Protein AF-0000000078834726 (afdb_homodimer)

Structure (mmCIF, N/CA/C/O backbone):
data_AF-0000000078834726-model_v1
#
loop_
_entity.id
_entity.type
_entity.pdbx_description
1 polymer Lipoprotein
#
loop_
_atom_site.group_PDB
_atom_site.id
_atom_site.type_symbol
_atom_site.label_atom_id
_atom_site.label_alt_id
_atom_site.label_comp_id
_atom_site.label_asym_id
_atom_site.label_entity_id
_atom_site.label_seq_id
_atom_site.pdbx_PDB_ins_code
_atom_site.Cartn_x
_atom_site.Cartn_y
_atom_site.Cartn_z
_atom_site.occupancy
_atom_site.B_iso_or_equiv
_atom_site.auth_seq_id
_atom_site.auth_comp_id
_atom_site.auth_asym_id
_atom_site.auth_atom_id
_atom_site.pdbx_PDB_model_num
ATOM 1 N N . MET A 1 1 ? -8.227 34.875 -58.438 1 32.47 1 MET A N 1
ATOM 2 C CA . MET A 1 1 ? -8.758 33.75 -57.656 1 32.47 1 MET A CA 1
ATOM 3 C C . MET A 1 1 ? -7.77 33.344 -56.562 1 32.47 1 MET A C 1
ATOM 5 O O . MET A 1 1 ? -6.641 32.938 -56.875 1 32.47 1 MET A O 1
ATOM 9 N N . LYS A 1 2 ? -7.773 34.094 -55.375 1 52.59 2 LYS A N 1
ATOM 10 C CA . LYS A 1 2 ? -7.086 33.812 -54.094 1 52.59 2 LYS A CA 1
ATOM 11 C C . LYS A 1 2 ? -7.363 32.406 -53.625 1 52.59 2 LYS A C 1
ATOM 13 O O . LYS A 1 2 ? -8.523 32.031 -53.406 1 52.59 2 LYS A O 1
ATOM 18 N N . SER A 1 3 ? -6.555 31.312 -53.969 1 47.12 3 SER A N 1
ATOM 19 C CA . SER A 1 3 ? -6.594 29.922 -53.5 1 47.12 3 SER A CA 1
ATOM 20 C C . SER A 1 3 ? -6.473 29.828 -52 1 47.12 3 SER A C 1
ATOM 22 O O . SER A 1 3 ? -5.496 30.312 -51.406 1 47.12 3 SER A O 1
ATOM 24 N N . ALA A 1 4 ? -7.609 29.859 -51.25 1 49.19 4 ALA A N 1
ATOM 25 C CA . ALA A 1 4 ? -7.672 29.547 -49.844 1 49.19 4 ALA A CA 1
ATOM 26 C C . ALA A 1 4 ? -7.07 28.188 -49.562 1 49.19 4 ALA A C 1
ATOM 28 O O . ALA A 1 4 ? -7.539 27.172 -50.062 1 49.19 4 ALA A O 1
ATOM 29 N N . LEU A 1 5 ? -5.754 28.078 -49.219 1 51.59 5 LEU A N 1
ATOM 30 C CA . LEU A 1 5 ? -5.066 26.906 -48.719 1 51.59 5 LEU A CA 1
ATOM 31 C C . LEU A 1 5 ? -5.723 26.406 -47.438 1 51.59 5 LEU A C 1
ATOM 33 O O . LEU A 1 5 ? -5.734 27.125 -46.406 1 51.59 5 LEU A O 1
ATOM 37 N N . PHE A 1 6 ? -6.719 25.5 -47.531 1 48.47 6 PHE A N 1
ATOM 38 C CA . PHE A 1 6 ? -7.27 24.781 -46.375 1 48.47 6 PHE A CA 1
ATOM 39 C C . PHE A 1 6 ? -6.223 23.859 -45.75 1 48.47 6 PHE A C 1
ATOM 41 O O . PHE A 1 6 ? -5.77 22.922 -46.406 1 48.47 6 PHE A O 1
ATOM 48 N N . ILE A 1 7 ? -5.461 24.328 -44.781 1 50.56 7 ILE A N 1
ATOM 49 C CA . ILE A 1 7 ? -4.547 23.516 -43.969 1 50.56 7 ILE A CA 1
ATOM 50 C C . ILE A 1 7 ? -5.344 22.547 -43.125 1 50.56 7 ILE A C 1
ATOM 52 O O . ILE A 1 7 ? -6.117 22.969 -42.25 1 50.56 7 ILE A O 1
ATOM 56 N N . THR A 1 8 ? -5.594 21.297 -43.562 1 48.56 8 THR A N 1
ATOM 57 C CA . THR A 1 8 ? -6.141 20.203 -42.75 1 48.56 8 THR A CA 1
ATOM 58 C C . THR A 1 8 ? -5.176 19.812 -41.656 1 48.56 8 THR A C 1
ATOM 60 O O . THR A 1 8 ? -4.07 19.344 -41.906 1 48.56 8 THR A O 1
ATOM 63 N N . LEU A 1 9 ? -5.383 20.422 -40.438 1 50.78 9 LEU A N 1
ATOM 64 C CA . LEU A 1 9 ? -4.672 20.016 -39.219 1 50.78 9 LEU A CA 1
ATOM 65 C C . LEU A 1 9 ? -5.035 18.594 -38.812 1 50.78 9 LEU A C 1
ATOM 67 O O . LEU A 1 9 ? -6.168 18.328 -38.406 1 50.78 9 LEU A O 1
ATOM 71 N N . LEU A 1 10 ? -4.258 17.516 -39.25 1 48.22 10 LEU A N 1
ATOM 72 C CA . LEU A 1 10 ? -4.336 16.141 -38.781 1 48.22 10 LEU A CA 1
ATOM 73 C C .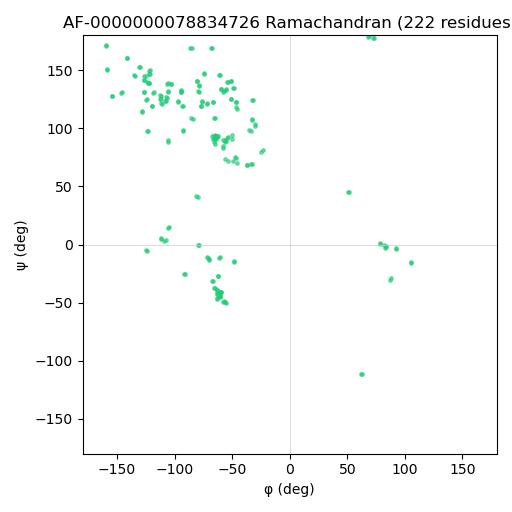 LEU A 1 10 ? -3.924 16.062 -37.312 1 48.22 10 LEU A C 1
ATOM 75 O O . LEU A 1 10 ? -2.746 16.234 -36.969 1 48.22 10 LEU A O 1
ATOM 79 N N . VAL A 1 11 ? -4.844 16.266 -36.312 1 46.91 11 VAL A N 1
ATOM 80 C CA . VAL A 1 11 ? -4.629 16 -34.906 1 46.91 11 VAL A CA 1
ATOM 81 C C . VAL A 1 11 ? -4.359 14.516 -34.688 1 46.91 11 VAL A C 1
ATOM 83 O O . VAL A 1 11 ? -5.242 13.68 -34.906 1 46.91 11 VAL A O 1
ATOM 86 N N . VAL A 1 12 ? -3.07 14.047 -34.656 1 47.94 12 VAL A N 1
ATOM 87 C CA . VAL A 1 12 ? -2.652 12.711 -34.25 1 47.94 12 VAL A CA 1
ATOM 88 C C . VAL A 1 12 ? -2.936 12.523 -32.75 1 47.94 12 VAL A C 1
ATOM 90 O O . VAL A 1 12 ? -2.322 13.18 -31.922 1 47.94 12 VAL A O 1
ATOM 93 N N . SER A 1 13 ? -4.074 12.031 -32.406 1 43.22 13 SER A N 1
ATOM 94 C CA . SER A 1 13 ? -4.352 11.602 -31.031 1 43.22 13 SER A CA 1
ATOM 95 C C . SER A 1 13 ? -3.369 10.531 -30.578 1 43.22 13 SER A C 1
ATOM 97 O O . SER A 1 13 ? -3.426 9.391 -31.047 1 43.22 13 SER A O 1
ATOM 99 N N . LEU A 1 14 ? -2.189 10.852 -30.078 1 41.59 14 LEU A N 1
ATOM 100 C CA . LEU A 1 14 ? -1.388 9.914 -29.312 1 41.59 14 LEU A CA 1
ATOM 101 C C . LEU A 1 14 ? -2.178 9.375 -28.125 1 41.59 14 LEU A C 1
ATOM 103 O O . LEU A 1 14 ? -2.408 10.102 -27.141 1 41.59 14 LEU A O 1
ATOM 107 N N . SER A 1 15 ? -3.051 8.57 -28.328 1 42.19 15 SER A N 1
ATOM 108 C CA . SER A 1 15 ? -3.615 7.812 -27.219 1 42.19 15 SER A CA 1
ATOM 109 C C . SER A 1 15 ? -2.518 7.223 -26.328 1 42.19 15 SER A C 1
ATOM 111 O O . SER A 1 15 ? -1.761 6.355 -26.781 1 42.19 15 SER A O 1
ATOM 113 N N . ALA A 1 16 ? -1.838 7.945 -25.484 1 44.25 16 ALA A N 1
ATOM 114 C CA . ALA A 1 16 ? -1.087 7.316 -24.406 1 44.25 16 ALA A CA 1
ATOM 115 C C . ALA A 1 16 ? -1.834 6.109 -23.844 1 44.25 16 ALA A C 1
ATOM 117 O O . ALA A 1 16 ? -2.844 6.262 -23.156 1 44.25 16 ALA A O 1
ATOM 118 N N . SER A 1 17 ? -2 5.07 -24.5 1 43.06 17 SER A N 1
ATOM 119 C CA . SER A 1 17 ? -2.615 3.846 -24 1 43.06 17 SER A CA 1
ATOM 120 C C . SER A 1 17 ? -2.012 3.428 -22.672 1 43.06 17 SER A C 1
ATOM 122 O O . SER A 1 17 ? -0.829 3.088 -22.594 1 43.06 17 SER A O 1
ATOM 124 N N . ALA A 1 18 ? -2.273 4.113 -21.578 1 47.66 18 ALA A N 1
ATOM 125 C CA . ALA A 1 18 ? -1.948 3.428 -20.328 1 47.66 18 ALA A CA 1
ATOM 126 C C . ALA A 1 18 ? -1.973 1.912 -20.516 1 47.66 18 ALA A C 1
ATOM 128 O O . ALA A 1 18 ? -2.969 1.354 -20.969 1 47.66 18 ALA A O 1
ATOM 129 N N . LYS A 1 19 ? -0.913 1.417 -21.062 1 53.72 19 LYS A N 1
ATOM 130 C CA . LYS A 1 19 ? -0.792 0.001 -21.391 1 53.72 19 LYS A CA 1
ATOM 131 C C . LYS A 1 19 ? -1.526 -0.87 -20.375 1 53.72 19 LYS A C 1
ATOM 133 O O . LYS A 1 19 ? -1.105 -0.978 -19.219 1 53.72 19 LYS A O 1
ATOM 138 N N . SER A 1 20 ? -2.947 -0.822 -20.359 1 64.5 20 SER A N 1
ATOM 139 C CA . SER A 1 20 ? -3.799 -1.793 -19.672 1 64.5 20 SER A CA 1
ATOM 140 C C . SER A 1 20 ? -3.195 -3.191 -19.734 1 64.5 20 SER A C 1
ATOM 142 O O . SER A 1 20 ? -2.742 -3.637 -20.781 1 64.5 20 SER A O 1
ATOM 144 N N . VAL A 1 21 ? -2.57 -3.531 -18.688 1 75.56 21 VAL A N 1
ATOM 145 C CA . VAL A 1 21 ? -2.031 -4.883 -18.562 1 75.56 21 VAL A CA 1
ATOM 146 C C . VAL A 1 21 ? -3.092 -5.898 -18.969 1 75.56 21 VAL A C 1
ATOM 148 O O . VAL A 1 21 ? -4.254 -5.789 -18.562 1 75.56 21 VAL A O 1
ATOM 151 N N . ASP A 1 22 ? -2.734 -6.75 -20 1 87.88 22 ASP A N 1
ATOM 152 C CA . ASP A 1 22 ? -3.68 -7.754 -20.484 1 87.88 22 ASP A CA 1
ATOM 153 C C . ASP A 1 22 ? -4.121 -8.68 -19.344 1 87.88 22 ASP A C 1
ATOM 155 O O . ASP A 1 22 ? -3.291 -9.141 -18.562 1 87.88 22 ASP A O 1
ATOM 159 N N . SER A 1 23 ? -5.402 -8.844 -19.281 1 91.12 23 SER A N 1
ATOM 160 C CA . SER A 1 23 ? -6.008 -9.703 -18.281 1 91.12 23 SER A CA 1
ATOM 161 C C . SER A 1 23 ? -5.41 -11.109 -18.312 1 91.12 23 SER A C 1
ATOM 163 O O . SER A 1 23 ? -5.141 -11.648 -19.375 1 91.12 23 SER A O 1
ATOM 165 N N . GLY A 1 24 ? -5.191 -11.695 -17.125 1 92.81 24 GLY A N 1
ATOM 166 C CA . GLY A 1 24 ? -4.762 -13.078 -16.984 1 92.81 24 GLY A CA 1
ATOM 167 C C . GLY A 1 24 ? -3.264 -13.258 -17.172 1 92.81 24 GLY A C 1
ATOM 168 O O . GLY A 1 24 ? -2.754 -14.375 -17.094 1 92.81 24 GLY A O 1
ATOM 169 N N . THR A 1 25 ? -2.531 -12.211 -17.438 1 94.81 25 THR A N 1
ATOM 170 C CA . THR A 1 25 ? -1.086 -12.289 -17.609 1 94.81 25 THR A CA 1
ATOM 171 C C . THR A 1 25 ? -0.372 -12.18 -16.266 1 94.81 25 THR A C 1
ATOM 173 O O . THR A 1 25 ? -0.995 -11.867 -15.258 1 94.81 25 THR A O 1
ATOM 176 N N . ALA A 1 26 ? 0.923 -12.469 -16.312 1 96.5 26 ALA A N 1
ATOM 177 C CA . ALA A 1 26 ? 1.762 -12.297 -15.125 1 96.5 26 ALA A CA 1
ATOM 178 C C . ALA A 1 26 ? 1.755 -10.852 -14.656 1 96.5 26 ALA A C 1
ATOM 180 O O . ALA A 1 26 ? 1.642 -10.578 -13.453 1 96.5 26 ALA A O 1
ATOM 181 N N . ASP A 1 27 ? 1.819 -9.93 -15.594 1 96.44 27 ASP A N 1
ATOM 182 C CA . ASP A 1 27 ? 1.796 -8.516 -15.266 1 96.44 27 ASP A CA 1
ATOM 183 C C . ASP A 1 27 ? 0.476 -8.125 -14.602 1 96.44 27 ASP A C 1
ATOM 185 O O . ASP A 1 27 ? 0.458 -7.324 -13.664 1 96.44 27 ASP A O 1
ATOM 189 N N . ALA A 1 28 ? -0.604 -8.695 -15.078 1 96 28 ALA A N 1
ATOM 190 C CA . ALA A 1 28 ? -1.909 -8.414 -14.484 1 96 28 ALA A CA 1
ATOM 191 C C . ALA A 1 28 ? -1.987 -8.938 -13.055 1 96 28 ALA A C 1
ATOM 193 O O . ALA A 1 28 ? -2.625 -8.32 -12.195 1 96 28 ALA A O 1
ATOM 194 N N . ALA A 1 29 ? -1.393 -10.078 -12.805 1 96.94 29 ALA A N 1
ATOM 195 C CA . ALA A 1 29 ? -1.331 -10.617 -11.445 1 96.94 29 ALA A CA 1
ATOM 196 C C . ALA A 1 29 ? -0.586 -9.672 -10.508 1 96.94 29 ALA A C 1
ATOM 198 O O . ALA A 1 29 ? -1.015 -9.438 -9.375 1 96.94 29 ALA A O 1
ATOM 199 N N . GLY A 1 30 ? 0.523 -9.188 -11.039 1 97.56 30 GLY A N 1
ATOM 200 C CA . GLY A 1 30 ? 1.262 -8.195 -10.266 1 97.56 30 GLY A CA 1
ATOM 201 C C . GLY A 1 30 ? 0.457 -6.941 -9.984 1 97.56 30 GLY A C 1
ATOM 202 O O . GLY A 1 30 ? 0.491 -6.418 -8.867 1 97.56 30 GLY A O 1
ATOM 203 N N . ALA A 1 31 ? -0.282 -6.496 -10.992 1 96.31 31 ALA A N 1
ATOM 204 C CA . ALA A 1 31 ? -1.127 -5.316 -10.828 1 96.31 31 ALA A CA 1
ATOM 205 C C . ALA A 1 31 ? -2.215 -5.562 -9.781 1 96.31 31 ALA A C 1
ATOM 207 O O . ALA A 1 31 ? -2.498 -4.691 -8.953 1 96.31 31 ALA A O 1
ATOM 208 N N . LEU A 1 32 ? -2.811 -6.734 -9.844 1 95.69 32 LEU A N 1
ATOM 209 C CA . LEU A 1 32 ? -3.814 -7.082 -8.844 1 95.69 32 LEU A CA 1
ATOM 210 C C . LEU A 1 32 ? -3.209 -7.09 -7.441 1 95.69 32 LEU A C 1
ATOM 212 O O . LEU A 1 32 ? -3.83 -6.617 -6.488 1 95.69 32 LEU A O 1
ATOM 216 N N . ALA A 1 33 ? -2.004 -7.641 -7.32 1 97.44 33 ALA A N 1
ATOM 217 C CA . ALA A 1 33 ? -1.322 -7.672 -6.031 1 97.44 33 ALA A CA 1
ATOM 218 C C . ALA A 1 33 ? -1.142 -6.262 -5.477 1 97.44 33 ALA A C 1
ATOM 220 O O . ALA A 1 33 ? -1.428 -6.008 -4.301 1 97.44 33 ALA A O 1
ATOM 221 N N . LYS A 1 34 ? -0.651 -5.418 -6.297 1 96.88 34 LYS A N 1
ATOM 222 C CA . LYS A 1 34 ? -0.465 -4.027 -5.891 1 96.88 34 LYS A CA 1
ATOM 223 C C . LYS A 1 34 ? -1.774 -3.42 -5.398 1 96.88 34 LYS A C 1
ATOM 225 O O . LYS A 1 34 ? -1.821 -2.824 -4.32 1 96.88 34 LYS A O 1
ATOM 230 N N . ASP A 1 35 ? -2.836 -3.57 -6.184 1 94.94 35 ASP A N 1
ATOM 231 C CA . ASP A 1 35 ? -4.137 -3.012 -5.832 1 94.94 35 ASP A CA 1
ATOM 232 C C . ASP A 1 35 ? -4.648 -3.598 -4.52 1 94.94 35 ASP A C 1
ATOM 234 O O . ASP A 1 35 ? -5.145 -2.867 -3.66 1 94.94 35 ASP A O 1
ATOM 238 N N . TYR A 1 36 ? -4.531 -4.863 -4.395 1 95.81 36 TYR A N 1
ATOM 239 C CA . TYR A 1 36 ? -5.012 -5.57 -3.213 1 95.81 36 TYR A CA 1
ATOM 240 C C . TYR A 1 36 ? -4.254 -5.121 -1.967 1 95.81 36 TYR A C 1
ATOM 242 O O . TYR A 1 36 ? -4.867 -4.809 -0.942 1 95.81 36 TYR A O 1
ATOM 250 N N . MET A 1 37 ? -2.906 -5.043 -2.07 1 96.31 37 MET A N 1
ATOM 251 C CA . MET A 1 37 ? -2.109 -4.684 -0.9 1 96.31 37 MET A CA 1
ATOM 252 C C . MET A 1 37 ? -2.363 -3.238 -0.49 1 96.31 37 MET A C 1
ATOM 254 O O . MET A 1 37 ? -2.309 -2.906 0.695 1 96.31 37 MET A O 1
ATOM 258 N N . ALA A 1 38 ? -2.668 -2.371 -1.491 1 95.44 38 ALA A N 1
ATOM 259 C CA . ALA A 1 38 ? -3.008 -0.983 -1.19 1 95.44 38 ALA A CA 1
ATOM 260 C C . ALA A 1 38 ? -4.27 -0.9 -0.335 1 95.44 38 ALA A C 1
ATOM 262 O O . ALA A 1 38 ? -4.469 0.073 0.396 1 95.44 38 ALA A O 1
ATOM 263 N N . THR A 1 39 ? -5.188 -1.895 -0.411 1 94.94 39 THR A N 1
ATOM 264 C CA . THR A 1 39 ? -6.438 -1.867 0.339 1 94.94 39 THR A CA 1
ATOM 265 C C . THR A 1 39 ? -6.184 -2.104 1.824 1 94.94 39 THR A C 1
ATOM 267 O O . THR A 1 39 ? -7.074 -1.903 2.652 1 94.94 39 THR A O 1
ATOM 270 N N . GLN A 1 40 ? -4.945 -2.52 2.217 1 93.94 40 GLN A N 1
ATOM 271 C CA . GLN A 1 40 ? -4.629 -2.795 3.615 1 93.94 40 GLN A CA 1
ATOM 272 C C . GLN A 1 40 ? -4.355 -1.505 4.383 1 93.94 40 GLN A C 1
ATOM 274 O O . GLN A 1 40 ? -4.094 -1.535 5.586 1 93.94 40 GLN A O 1
ATOM 279 N N . PHE A 1 41 ? -4.438 -0.374 3.709 1 96.5 41 PHE A N 1
ATOM 280 C CA . PHE A 1 41 ? -4.301 0.956 4.289 1 96.5 41 PHE A CA 1
ATOM 281 C C . PHE A 1 41 ? -5.363 1.193 5.355 1 96.5 41 PHE A C 1
ATOM 283 O O . PHE A 1 41 ? -6.547 0.931 5.133 1 96.5 41 PHE A O 1
ATOM 290 N N . ILE A 1 42 ? -4.961 1.722 6.52 1 95.44 42 ILE A N 1
ATOM 291 C CA . ILE A 1 42 ? -5.867 2.115 7.59 1 95.44 42 ILE A CA 1
ATOM 292 C C . ILE A 1 42 ? -5.574 3.553 8.016 1 95.44 42 ILE A C 1
ATOM 294 O O . ILE A 1 42 ? -4.48 3.854 8.5 1 95.44 42 ILE A O 1
ATOM 298 N N . LEU A 1 43 ? -6.508 4.418 7.785 1 97.5 43 LEU A N 1
ATOM 299 C CA . LEU A 1 43 ? -6.418 5.773 8.32 1 97.5 43 LEU A CA 1
ATOM 300 C C . LEU A 1 43 ? -6.645 5.773 9.836 1 97.5 43 LEU A C 1
ATOM 302 O O . LEU A 1 43 ? -7.641 5.23 10.312 1 97.5 43 LEU A O 1
ATOM 306 N N . VAL A 1 44 ? -5.676 6.262 10.555 1 94.62 44 VAL A N 1
ATOM 307 C CA . VAL A 1 44 ? -5.789 6.32 12.008 1 94.62 44 VAL A CA 1
ATOM 308 C C . VAL A 1 44 ? -6.344 7.68 12.43 1 94.62 44 VAL A C 1
ATOM 310 O O . VAL A 1 44 ? -5.605 8.664 12.484 1 94.62 44 VAL A O 1
ATOM 313 N N . GLY A 1 45 ? -7.652 7.734 12.672 1 94.56 45 GLY A N 1
ATOM 314 C CA . GLY A 1 45 ? -8.297 8.992 13 1 94.56 45 GLY A CA 1
ATOM 315 C C . GLY A 1 45 ? -8.438 9.922 11.812 1 94.56 45 GLY A C 1
ATOM 316 O O . GLY A 1 45 ? -8.016 9.586 10.703 1 94.56 45 GLY A O 1
ATOM 317 N N . SER A 1 46 ? -9.07 11.086 12.023 1 96.38 46 SER A N 1
ATOM 318 C CA . SER A 1 46 ? -9.211 12.094 10.977 1 96.38 46 SER A CA 1
ATOM 319 C C . SER A 1 46 ? -7.918 12.883 10.805 1 96.38 46 SER A C 1
ATOM 321 O O . SER A 1 46 ? -7.254 13.227 11.789 1 96.38 46 SER A O 1
ATOM 323 N N . PRO A 1 47 ? -7.594 13.078 9.586 1 97.56 47 PRO A N 1
ATOM 324 C CA . PRO A 1 47 ? -6.449 13.977 9.383 1 97.56 47 PRO A CA 1
ATOM 325 C C . PRO A 1 47 ? -6.598 15.297 10.125 1 97.56 47 PRO A C 1
ATOM 327 O O . PRO A 1 47 ? -7.699 15.859 10.188 1 97.56 47 PRO A O 1
ATOM 330 N N . LYS A 1 48 ? -5.496 15.805 10.695 1 97.69 48 LYS A N 1
ATOM 331 C CA . LYS A 1 48 ? -5.484 17.109 11.367 1 97.69 48 LYS A CA 1
ATOM 332 C C . LYS A 1 48 ? -5.051 18.219 10.414 1 97.69 48 LYS A C 1
ATOM 334 O O . LYS A 1 48 ? -3.969 18.141 9.828 1 97.69 48 LYS A O 1
ATOM 339 N N . VAL A 1 49 ? -5.922 19.156 10.203 1 97.25 49 VAL A N 1
ATOM 340 C CA . VAL A 1 49 ? -5.598 20.281 9.336 1 97.25 49 VAL A CA 1
ATOM 341 C C . VAL A 1 49 ? -5.473 21.547 10.172 1 97.25 49 VAL A C 1
ATOM 343 O O . VAL A 1 49 ? -6.371 21.891 10.945 1 97.25 49 VAL A O 1
ATOM 346 N N . ASP A 1 50 ? -4.402 22.172 10.164 1 96.12 50 ASP A N 1
ATOM 347 C CA . ASP A 1 50 ? -4.141 23.469 10.789 1 96.12 50 ASP A CA 1
ATOM 348 C C . ASP A 1 50 ? -3.643 24.484 9.766 1 96.12 50 ASP A C 1
ATOM 350 O O . ASP A 1 50 ? -2.463 24.484 9.406 1 96.12 50 ASP A O 1
ATOM 354 N N . GLY A 1 51 ? -4.586 25.344 9.25 1 94.38 51 GLY A N 1
ATOM 355 C CA . GLY A 1 51 ? -4.246 26.25 8.172 1 94.38 51 GLY A CA 1
ATOM 356 C C . GLY A 1 51 ? -3.826 25.547 6.898 1 94.38 51 GLY A C 1
ATOM 357 O O . GLY A 1 51 ? -4.594 24.766 6.34 1 94.38 51 GLY A O 1
ATOM 358 N N . ASP A 1 52 ? -2.541 25.672 6.566 1 95.25 52 ASP A N 1
ATOM 359 C CA . ASP A 1 52 ? -2.035 25.125 5.312 1 95.25 52 ASP A CA 1
ATOM 360 C C . ASP A 1 52 ? -1.227 23.859 5.547 1 95.25 52 ASP A C 1
ATOM 362 O O . ASP A 1 52 ? -0.504 23.391 4.66 1 95.25 52 ASP A O 1
ATOM 366 N N . GLN A 1 53 ? -1.383 23.328 6.727 1 96.62 53 GLN A N 1
ATOM 367 C CA . GLN A 1 53 ? -0.677 22.094 7.031 1 96.62 53 GLN A CA 1
ATOM 368 C C . GLN A 1 53 ? -1.651 20.984 7.441 1 96.62 53 GLN A C 1
ATOM 370 O O . GLN A 1 53 ? -2.703 21.266 8.023 1 96.62 53 GLN A O 1
ATOM 375 N N . ALA A 1 54 ? -1.303 19.812 7.09 1 97.81 54 ALA A N 1
ATOM 376 C CA . ALA A 1 54 ? -2.08 18.656 7.52 1 97.81 54 ALA A CA 1
ATOM 377 C C . ALA A 1 54 ? -1.167 17.531 8.023 1 97.81 54 ALA A C 1
ATOM 379 O O . ALA A 1 54 ? -0.044 17.391 7.535 1 97.81 54 ALA A O 1
ATOM 380 N N . LEU A 1 55 ? -1.609 16.828 9 1 97.56 55 LEU A N 1
ATOM 381 C CA . LEU A 1 55 ? -0.973 15.625 9.531 1 97.56 55 LEU A CA 1
ATOM 382 C C . LEU A 1 55 ? -1.895 14.414 9.406 1 97.56 55 LEU A C 1
ATOM 384 O O . LEU A 1 55 ? -3.037 14.445 9.867 1 97.56 55 LEU A O 1
ATOM 388 N N . VAL A 1 56 ? -1.441 13.453 8.68 1 98.25 56 VAL A N 1
ATOM 389 C CA . VAL A 1 56 ? -2.197 12.211 8.508 1 98.25 56 VAL A CA 1
ATOM 390 C C . VAL A 1 56 ? -1.47 11.062 9.195 1 98.25 56 VAL A C 1
ATOM 392 O O . VAL A 1 56 ? -0.262 10.883 9.016 1 98.25 56 VAL A O 1
ATOM 395 N N . THR A 1 57 ? -2.139 10.328 10.031 1 95.75 57 THR A N 1
ATOM 396 C CA . THR A 1 57 ? -1.629 9.094 10.617 1 95.75 57 THR A CA 1
ATOM 397 C C . THR A 1 57 ? -2.309 7.879 9.992 1 95.75 57 THR A C 1
ATOM 399 O O . THR A 1 57 ? -3.535 7.848 9.867 1 95.75 57 THR A O 1
ATOM 402 N N . ALA A 1 58 ? -1.546 7.004 9.523 1 96.94 58 ALA A N 1
ATOM 403 C CA . ALA A 1 58 ? -2.08 5.812 8.875 1 96.94 58 ALA A CA 1
ATOM 404 C C . ALA A 1 58 ? -1.259 4.574 9.227 1 96.94 58 ALA A C 1
ATOM 406 O O . ALA A 1 58 ? -0.128 4.691 9.703 1 96.94 58 ALA A O 1
ATOM 407 N N . ARG A 1 59 ? -1.858 3.439 9.031 1 94.38 59 ARG A N 1
ATOM 408 C CA . ARG A 1 59 ? -1.193 2.166 9.297 1 94.38 59 ARG A CA 1
ATOM 409 C C . ARG A 1 59 ? -1.25 1.258 8.07 1 94.38 59 ARG A C 1
ATOM 411 O O . ARG A 1 59 ? -2.254 1.236 7.352 1 94.38 59 ARG A O 1
ATOM 418 N N . MET A 1 60 ? -0.153 0.609 7.926 1 91.88 60 MET A N 1
ATOM 419 C CA . MET A 1 60 ? -0.086 -0.413 6.883 1 91.88 60 MET A CA 1
ATOM 420 C C . MET A 1 60 ? 0.954 -1.474 7.23 1 91.88 60 MET A C 1
ATOM 422 O O . MET A 1 60 ? 2.086 -1.145 7.59 1 91.88 60 MET A O 1
ATOM 426 N N . PHE A 1 61 ? 0.515 -2.744 7.18 1 88.75 61 PHE A N 1
ATOM 427 C CA . PHE A 1 61 ? 1.394 -3.891 7.383 1 88.75 61 PHE A CA 1
ATOM 428 C C . PHE A 1 61 ? 2.205 -3.73 8.664 1 88.75 61 PHE A C 1
ATOM 430 O O . PHE A 1 61 ? 3.422 -3.924 8.664 1 88.75 61 PHE A O 1
ATOM 437 N N . GLY A 1 62 ? 1.575 -3.336 9.734 1 83.06 62 GLY A N 1
ATOM 438 C CA . GLY A 1 62 ? 2.15 -3.293 11.07 1 83.06 62 GLY A CA 1
ATOM 439 C C . GLY A 1 62 ? 2.955 -2.035 11.336 1 83.06 62 GLY A C 1
ATOM 440 O O . GLY A 1 62 ? 3.465 -1.839 12.438 1 83.06 62 GLY A O 1
ATOM 441 N N . GLN A 1 63 ? 3.035 -1.19 10.312 1 87.44 63 GLN A N 1
ATOM 442 C CA . GLN A 1 63 ? 3.73 0.082 10.461 1 87.44 63 GLN A CA 1
ATOM 443 C C . GLN A 1 63 ? 2.744 1.237 10.602 1 87.44 63 GLN A C 1
ATOM 445 O O . GLN A 1 63 ? 1.705 1.258 9.938 1 87.44 63 GLN A O 1
ATOM 450 N N . GLN A 1 64 ? 3.023 2.105 11.469 1 90.5 64 GLN A N 1
ATOM 451 C CA . GLN A 1 64 ? 2.277 3.357 11.57 1 90.5 64 GLN A CA 1
ATOM 452 C C . GLN A 1 64 ? 3.09 4.527 11.023 1 90.5 64 GLN A C 1
ATOM 454 O O . GLN A 1 64 ? 4.262 4.691 11.367 1 90.5 64 GLN A O 1
ATOM 459 N N . CYS A 1 65 ? 2.463 5.301 10.203 1 92.88 65 CYS A N 1
ATOM 460 C CA . CYS A 1 65 ? 3.15 6.406 9.547 1 92.88 65 CYS A CA 1
ATOM 461 C C . CYS A 1 65 ? 2.439 7.727 9.82 1 92.88 65 CYS A C 1
ATOM 463 O O . CYS A 1 65 ? 1.21 7.777 9.867 1 92.88 65 CYS A O 1
ATOM 465 N N . GLN A 1 66 ? 3.232 8.703 10.039 1 94.94 66 GLN A N 1
ATOM 466 C CA . GLN A 1 66 ? 2.775 10.086 10.047 1 94.94 66 GLN A CA 1
ATOM 467 C C . GLN A 1 66 ? 3.275 10.844 8.82 1 94.94 66 GLN A C 1
ATOM 469 O O . GLN A 1 66 ? 4.477 10.852 8.539 1 94.94 66 GLN A O 1
ATOM 474 N N . LEU A 1 67 ? 2.326 11.383 8.094 1 96.5 67 LEU A N 1
ATOM 475 C CA . LEU A 1 67 ? 2.641 12.141 6.895 1 96.5 67 LEU A CA 1
ATOM 476 C C . LEU A 1 67 ? 2.32 13.617 7.086 1 96.5 67 LEU A C 1
ATOM 478 O O . LEU A 1 67 ? 1.2 13.969 7.461 1 96.5 67 LEU A O 1
ATOM 482 N N . ASN A 1 68 ? 3.326 14.453 6.848 1 97.12 68 ASN A N 1
ATOM 483 C CA . ASN A 1 68 ? 3.145 15.898 6.871 1 97.12 68 ASN A CA 1
ATOM 484 C C . ASN A 1 68 ? 2.867 16.453 5.477 1 97.12 68 ASN A C 1
ATOM 486 O O . ASN A 1 68 ? 3.568 16.125 4.52 1 97.12 68 ASN A O 1
ATOM 490 N N . MET A 1 69 ? 1.842 17.297 5.402 1 95.94 69 MET A N 1
ATOM 491 C CA . MET A 1 69 ? 1.438 17.812 4.102 1 95.94 69 MET A CA 1
ATOM 492 C C . MET A 1 69 ? 1.303 19.344 4.145 1 95.94 69 MET A C 1
ATOM 494 O O . MET A 1 69 ? 1.078 19.922 5.211 1 95.94 69 MET A O 1
ATOM 498 N N . VAL A 1 70 ? 1.496 19.953 3.018 1 95.81 70 VAL A N 1
ATOM 499 C CA . VAL A 1 70 ? 1.266 21.391 2.842 1 95.81 70 VAL A CA 1
ATOM 500 C C . VAL A 1 70 ? 0.244 21.609 1.729 1 95.81 70 VAL A C 1
ATOM 502 O O . VAL A 1 70 ? 0.227 20.891 0.736 1 95.81 70 VAL A O 1
ATOM 505 N N . ARG A 1 71 ? -0.593 22.516 1.994 1 94.31 71 ARG A N 1
ATOM 506 C CA . ARG A 1 71 ? -1.611 22.859 1.006 1 94.31 71 ARG A CA 1
ATOM 507 C C . ARG A 1 71 ? -0.984 23.5 -0.229 1 94.31 71 ARG A C 1
ATOM 509 O O . ARG A 1 71 ? -0.141 24.391 -0.113 1 94.31 71 ARG A O 1
ATOM 516 N N . THR A 1 72 ? -1.126 23.047 -1.392 1 90.12 72 THR A N 1
ATOM 517 C CA . THR A 1 72 ? -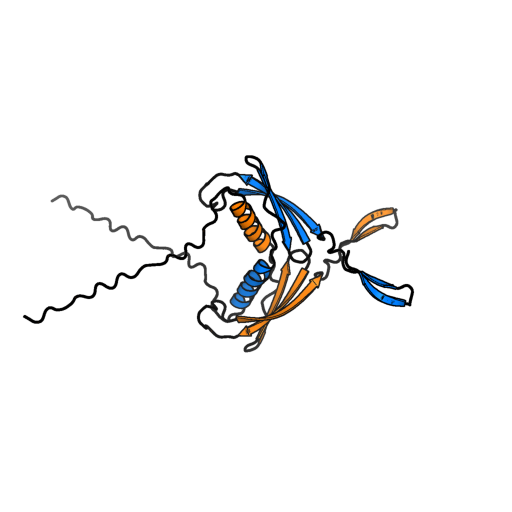0.552 23.594 -2.613 1 90.12 72 THR A CA 1
ATOM 518 C C . THR A 1 72 ? -1.644 24.172 -3.51 1 90.12 72 THR A C 1
ATOM 520 O O . THR A 1 72 ? -1.349 24.812 -4.52 1 90.12 72 THR A O 1
ATOM 523 N N . GLY A 1 73 ? -2.799 24.188 -3.031 1 75.25 73 GLY A N 1
ATOM 524 C CA . GLY A 1 73 ? -3.896 24.656 -3.867 1 75.25 73 GLY A CA 1
ATOM 525 C C . GLY A 1 73 ? -4.191 23.719 -5.027 1 75.25 73 GLY A C 1
ATOM 526 O O . GLY A 1 73 ? -3.68 22.609 -5.078 1 75.25 73 GLY A O 1
ATOM 527 N N . ASN A 1 74 ? -5.113 24.016 -5.781 1 66 74 ASN A N 1
ATOM 528 C CA . ASN A 1 74 ? -5.605 23.203 -6.883 1 66 74 ASN A CA 1
ATOM 529 C C . ASN A 1 74 ? -4.711 23.328 -8.109 1 66 74 ASN A C 1
ATOM 531 O O . ASN A 1 74 ? -5.027 24.062 -9.047 1 66 74 ASN A O 1
ATOM 535 N N . GLU A 1 75 ? -3.393 23.328 -7.727 1 60.81 75 GLU A N 1
ATOM 536 C CA . GLU A 1 75 ? -2.582 23.375 -8.938 1 60.81 75 GLU A CA 1
ATOM 537 C C . GLU A 1 75 ? -2.832 22.156 -9.82 1 60.81 75 GLU A C 1
ATOM 539 O O . GLU A 1 75 ? -3.246 21.094 -9.328 1 60.81 75 GLU A O 1
ATOM 544 N N . SER A 1 76 ? -2.775 22.359 -11.047 1 64.12 76 SER A N 1
ATOM 545 C CA . SER A 1 76 ? -2.998 21.344 -12.078 1 64.12 76 SER A CA 1
ATOM 546 C C . SER A 1 76 ? -2.25 20.047 -11.758 1 64.12 76 SER A C 1
ATOM 548 O O . SER A 1 76 ? -1.052 20.078 -11.469 1 64.12 76 SER A O 1
ATOM 550 N N . GLY A 1 77 ? -3.039 19.062 -11.578 1 71.31 77 GLY A N 1
ATOM 551 C CA . GLY A 1 77 ? -2.461 17.734 -11.445 1 71.31 77 GLY A CA 1
ATOM 552 C C . GLY A 1 77 ? -2.479 17.219 -10.023 1 71.31 77 GLY A C 1
ATOM 553 O O . GLY A 1 77 ? -2.23 16.031 -9.789 1 71.31 77 GLY A O 1
ATOM 554 N N . ASN A 1 78 ? -2.73 18.266 -9.141 1 81.75 78 ASN A N 1
ATOM 555 C CA . ASN A 1 78 ? -2.846 17.781 -7.766 1 81.75 78 ASN A CA 1
ATOM 556 C C . ASN A 1 78 ? -4.297 17.781 -7.293 1 81.75 78 ASN A C 1
ATOM 558 O O . ASN A 1 78 ? -4.762 18.75 -6.691 1 81.75 78 ASN A O 1
ATOM 562 N N . GLU A 1 79 ? -4.918 16.719 -7.516 1 87.5 79 GLU A N 1
ATOM 563 C CA . GLU A 1 79 ? -6.348 16.609 -7.234 1 87.5 79 GLU A CA 1
ATOM 564 C C . GLU A 1 79 ? -6.613 16.609 -5.73 1 87.5 79 GLU A C 1
ATOM 566 O O . GLU A 1 79 ? -7.715 16.938 -5.289 1 87.5 79 GLU A O 1
ATOM 571 N N . HIS A 1 80 ? -5.637 16.438 -4.996 1 93 80 HIS A N 1
ATOM 572 C CA . HIS A 1 80 ? -5.848 16.344 -3.557 1 93 80 HIS A CA 1
ATOM 573 C C . HIS A 1 80 ? -5.742 17.703 -2.881 1 93 80 HIS A C 1
ATOM 575 O O . HIS A 1 80 ? -6.32 17.922 -1.812 1 93 80 HIS A O 1
ATOM 581 N N . GLY A 1 81 ? -4.965 18.672 -3.545 1 94.88 81 GLY A N 1
ATOM 582 C CA . GLY A 1 81 ? -4.758 19.969 -2.918 1 94.88 81 GLY A CA 1
ATOM 583 C C . GLY A 1 81 ? -3.705 19.938 -1.825 1 94.88 81 GLY A C 1
ATOM 584 O O . GLY A 1 81 ? -3.562 20.906 -1.066 1 94.88 81 GLY A O 1
ATOM 585 N N . TRP A 1 82 ? -3.131 18.844 -1.612 1 95.62 82 TRP A N 1
ATOM 586 C CA . TRP A 1 82 ? -2.092 18.625 -0.61 1 95.62 82 TRP A CA 1
ATOM 587 C C . TRP A 1 82 ? -0.814 18.094 -1.253 1 95.62 82 TRP A C 1
ATOM 589 O O . TRP A 1 82 ? -0.859 17.484 -2.318 1 95.62 82 TRP A O 1
ATOM 599 N N . GLN A 1 83 ? 0.3 18.422 -0.676 1 94.94 83 GLN A N 1
ATOM 600 C CA . GLN A 1 83 ? 1.597 17.844 -1.015 1 94.94 83 GLN A CA 1
ATOM 601 C C . GLN A 1 83 ? 2.295 17.297 0.227 1 94.94 83 GLN A C 1
ATOM 603 O O . GLN A 1 83 ? 2.357 17.953 1.259 1 94.94 83 GLN A O 1
ATOM 608 N N . ILE A 1 84 ? 2.75 16.094 0.072 1 95.62 84 ILE A N 1
ATOM 609 C CA . ILE A 1 84 ? 3.473 15.484 1.184 1 95.62 84 ILE A CA 1
ATOM 610 C C . ILE A 1 84 ? 4.902 16.016 1.225 1 95.62 84 ILE A C 1
ATOM 612 O O . ILE A 1 84 ? 5.594 16.031 0.204 1 95.62 84 ILE A O 1
ATOM 616 N N . PHE A 1 85 ? 5.355 16.453 2.402 1 94.56 85 PHE A N 1
ATOM 617 C CA . PHE A 1 85 ? 6.723 16.969 2.479 1 94.56 85 PHE A CA 1
ATOM 618 C C . PHE A 1 85 ? 7.516 16.219 3.543 1 94.56 85 PHE A C 1
ATOM 620 O O . PHE A 1 85 ? 8.719 16.438 3.695 1 94.56 85 PHE A O 1
ATOM 627 N N . GLY A 1 86 ? 6.902 15.312 4.32 1 92.88 86 GLY A N 1
ATOM 628 C CA . GLY A 1 86 ? 7.582 14.5 5.32 1 92.88 86 GLY A CA 1
ATOM 629 C C . GLY A 1 86 ? 6.82 13.242 5.691 1 92.88 86 GLY A C 1
ATOM 630 O O . GLY A 1 86 ? 5.59 13.219 5.625 1 92.88 86 GLY A O 1
ATOM 631 N N . GLN A 1 87 ? 7.59 12.281 6.062 1 92.25 87 GLN A N 1
ATOM 632 C CA . GLN A 1 87 ? 7.02 11.016 6.504 1 92.25 87 GLN A CA 1
ATOM 633 C C . GLN A 1 87 ? 7.871 10.383 7.602 1 92.25 87 GLN A C 1
ATOM 635 O O . GLN A 1 87 ? 9.102 10.383 7.516 1 92.25 87 GLN A O 1
ATOM 640 N N . VAL A 1 88 ? 7.273 9.977 8.68 1 90.06 88 VAL A N 1
ATOM 641 C CA . VAL A 1 88 ? 7.914 9.148 9.695 1 90.06 88 VAL A CA 1
ATOM 642 C C . VAL A 1 88 ? 7.098 7.879 9.914 1 90.06 88 VAL A C 1
ATOM 644 O O . VAL A 1 88 ? 5.887 7.941 10.133 1 90.06 88 VAL A O 1
ATOM 647 N N . CYS A 1 89 ? 7.781 6.777 9.766 1 86.31 89 CYS A N 1
ATOM 648 C CA . CYS A 1 89 ? 7.102 5.504 9.977 1 86.31 89 CYS A CA 1
ATOM 649 C C . CYS A 1 89 ? 7.848 4.648 10.992 1 86.31 89 CYS A C 1
ATOM 651 O O . CYS A 1 89 ? 9.078 4.715 11.086 1 86.31 89 CYS A O 1
ATOM 653 N N . GLY A 1 90 ? 7.117 3.891 11.805 1 84.38 90 GLY A N 1
ATOM 654 C CA . GLY A 1 90 ? 7.629 2.904 12.742 1 84.38 90 GLY A CA 1
ATOM 655 C C . GLY A 1 90 ? 6.594 1.872 13.156 1 84.38 90 GLY A C 1
ATOM 656 O O . GLY A 1 90 ? 5.461 1.9 12.672 1 84.38 90 GLY A O 1
ATOM 657 N N . PRO A 1 91 ? 7.086 0.83 13.875 1 82 91 PRO A N 1
ATOM 658 C CA . PRO A 1 91 ? 6.109 -0.163 14.328 1 82 91 PRO A CA 1
ATOM 659 C C . PRO A 1 91 ? 4.914 0.469 15.039 1 82 91 PRO A C 1
ATOM 661 O O . PRO A 1 91 ? 5.078 1.418 15.812 1 82 91 PRO A O 1
ATOM 664 N N . ALA A 1 92 ? 3.756 0.115 14.516 1 78.25 92 ALA A N 1
ATOM 665 C CA . ALA A 1 92 ? 2.561 0.63 15.18 1 78.25 92 ALA A CA 1
ATOM 666 C C . ALA A 1 92 ? 2.555 0.263 16.656 1 78.25 92 ALA A C 1
ATOM 668 O O . ALA A 1 92 ? 2.996 -0.825 17.047 1 78.25 92 ALA A O 1
ATOM 669 N N . PRO A 1 93 ? 2.219 1.36 17.453 1 64.12 93 PRO A N 1
ATOM 670 C CA . PRO A 1 93 ? 2.102 0.987 18.859 1 64.12 93 PRO A CA 1
ATOM 671 C C . PRO A 1 93 ? 1.233 -0.25 19.078 1 64.12 93 PRO A C 1
ATOM 673 O O . PRO A 1 93 ? 0.22 -0.422 18.391 1 64.12 93 PRO A O 1
ATOM 676 N N . GLY A 1 94 ? 1.656 -1.166 19.891 1 55.94 94 GLY A N 1
ATOM 677 C CA . GLY A 1 94 ? 0.98 -2.43 20.125 1 55.94 94 GLY A CA 1
ATOM 678 C C . GLY A 1 94 ? 1.377 -3.516 19.156 1 55.94 94 GLY A C 1
ATOM 679 O O . GLY A 1 94 ? 0.977 -4.672 19.297 1 55.94 94 GLY A O 1
ATOM 680 N N . ALA A 1 95 ? 1.695 -2.963 17.984 1 52.44 95 ALA A N 1
ATOM 681 C CA . ALA A 1 95 ? 2.205 -3.963 17.047 1 52.44 95 ALA A CA 1
ATOM 682 C C . ALA A 1 95 ? 3.461 -4.637 17.594 1 52.44 95 ALA A C 1
ATOM 684 O O . ALA A 1 95 ? 4.156 -5.352 16.875 1 52.44 95 ALA A O 1
ATOM 685 N N . GLU A 1 96 ? 3.984 -4.117 18.609 1 47.59 96 GLU A N 1
ATOM 686 C CA . GLU A 1 96 ? 5 -5 19.172 1 47.59 96 GLU A CA 1
ATOM 687 C C . GLU A 1 96 ? 4.633 -6.465 18.969 1 47.59 96 GLU A C 1
ATOM 689 O O . GLU A 1 96 ? 3.451 -6.816 18.953 1 47.59 96 GLU A O 1
ATOM 694 N N . SER A 1 97 ? 5.371 -7.047 18.062 1 45.66 97 SER A N 1
ATOM 695 C CA . SER A 1 97 ? 5.164 -8.484 17.938 1 45.66 97 SER A CA 1
ATOM 696 C C . SER A 1 97 ? 4.746 -9.109 19.266 1 45.66 97 SER A C 1
ATOM 698 O O . SER A 1 97 ? 5.246 -8.727 20.328 1 45.66 97 SER A O 1
ATOM 700 N N . GLY A 1 98 ? 3.445 -9.367 19.266 1 42.41 98 GLY A N 1
ATOM 701 C CA . GLY A 1 98 ? 3.23 -10.266 20.391 1 42.41 98 GLY A CA 1
ATOM 702 C C . GLY A 1 98 ? 4.406 -11.195 20.641 1 42.41 98 GLY A C 1
ATOM 703 O O . GLY A 1 98 ? 5.223 -11.422 19.75 1 42.41 98 GLY A O 1
ATOM 704 N N . LYS A 1 99 ? 4.867 -11.102 21.891 1 46.38 99 LYS A N 1
ATOM 705 C CA . LYS A 1 99 ? 5.852 -12.102 22.281 1 46.38 99 LYS A CA 1
ATOM 706 C C . LYS A 1 99 ? 5.191 -13.281 22.984 1 46.38 99 LYS A C 1
ATOM 708 O O . LYS A 1 99 ? 4.191 -13.109 23.688 1 46.38 99 LYS A O 1
ATOM 713 N N . TRP A 1 100 ? 5.68 -14.461 22.391 1 40.12 100 TRP A N 1
ATOM 714 C CA . TRP A 1 100 ? 5.348 -15.625 23.203 1 40.12 100 TRP A CA 1
ATOM 715 C C . TRP A 1 100 ? 6.062 -15.578 24.547 1 40.12 100 TRP A C 1
ATOM 717 O O . TRP A 1 100 ? 7.27 -15.344 24.609 1 40.12 100 TRP A O 1
ATOM 727 N N . ILE A 1 101 ? 5.273 -15.328 25.562 1 53.69 101 ILE A N 1
ATOM 728 C CA . ILE A 1 101 ? 5.84 -15.445 26.906 1 53.69 101 ILE A CA 1
ATOM 729 C C . ILE A 1 101 ? 5.332 -16.719 27.562 1 53.69 101 ILE A C 1
ATOM 731 O O . ILE A 1 101 ? 4.332 -17.297 27.141 1 53.69 101 ILE A O 1
ATOM 735 N N . THR A 1 102 ? 6.242 -17.344 28.234 1 51.75 102 THR A N 1
ATOM 736 C CA . THR A 1 102 ? 5.824 -18.453 29.078 1 51.75 102 THR A CA 1
ATOM 737 C C . THR A 1 102 ? 5.184 -17.953 30.359 1 51.75 102 THR A C 1
ATOM 739 O O . THR A 1 102 ? 5.738 -17.078 31.047 1 51.75 102 THR A O 1
ATOM 742 N N . ASP A 1 103 ? 4 -18.312 30.516 1 49.59 103 ASP A N 1
ATOM 743 C CA . ASP A 1 103 ? 3.342 -17.891 31.766 1 49.59 103 ASP A CA 1
ATOM 744 C C . ASP A 1 103 ? 3.959 -18.594 32.969 1 49.59 103 ASP A C 1
ATOM 746 O O . ASP A 1 103 ? 4.918 -19.344 32.844 1 49.59 103 ASP A O 1
ATOM 750 N N . GLY A 1 104 ? 3.5 -18.016 34.094 1 60.16 104 GLY A N 1
ATOM 751 C CA . GLY A 1 104 ? 3.977 -18.578 35.344 1 60.16 104 GLY A CA 1
ATOM 752 C C . GLY A 1 104 ? 3.865 -20.094 35.406 1 60.16 104 GLY A C 1
ATOM 753 O O . GLY A 1 104 ? 4.508 -20.75 36.219 1 60.16 104 GLY A O 1
ATOM 754 N N . GLN A 1 105 ? 3.141 -20.688 34.562 1 58.31 105 GLN A N 1
ATOM 755 C CA . GLN A 1 105 ? 2.971 -22.125 34.562 1 58.31 105 GLN A CA 1
ATOM 756 C C . GLN A 1 105 ? 3.719 -22.766 33.375 1 58.31 105 GLN A C 1
ATOM 758 O O . GLN A 1 105 ? 3.65 -23.984 33.188 1 58.31 105 GLN A O 1
ATOM 763 N N . GLY A 1 106 ? 4.398 -22 32.656 1 49.22 106 GLY A N 1
ATOM 764 C CA . GLY A 1 106 ? 5.23 -22.547 31.594 1 49.22 106 GLY A CA 1
ATOM 765 C C . GLY A 1 106 ? 4.527 -22.625 30.25 1 49.22 106 GLY A C 1
ATOM 766 O O . GLY A 1 106 ? 5.043 -23.219 29.312 1 49.22 106 GLY A O 1
ATOM 767 N N . LYS A 1 107 ? 3.354 -22.297 30.172 1 55.06 107 LYS A N 1
ATOM 768 C CA . LYS A 1 107 ? 2.609 -22.328 28.922 1 55.06 107 LYS A CA 1
ATOM 769 C C . LYS A 1 107 ? 2.896 -21.094 28.078 1 55.06 107 LYS A C 1
ATOM 771 O O . LYS A 1 107 ? 2.906 -19.969 28.594 1 55.06 107 LYS A O 1
ATOM 776 N N . PRO A 1 108 ? 3.002 -21.391 26.734 1 52.28 108 PRO A N 1
ATOM 777 C CA . PRO A 1 108 ? 3.26 -20.234 25.875 1 52.28 108 PRO A CA 1
ATOM 778 C C . PRO A 1 108 ? 2.016 -19.375 25.656 1 52.28 108 PRO A C 1
ATOM 780 O O . PRO A 1 108 ? 0.92 -19.906 25.469 1 52.28 108 PRO A O 1
ATOM 783 N N . GLN A 1 109 ? 2.098 -18.094 25.984 1 50.09 109 GLN A N 1
ATOM 784 C CA . GLN A 1 109 ? 1.043 -17.125 25.719 1 50.09 109 GLN A CA 1
ATOM 785 C C . GLN A 1 109 ? 1.538 -16 24.797 1 50.09 109 GLN A C 1
ATOM 787 O O . GLN A 1 109 ? 2.658 -15.516 24.953 1 50.09 109 GLN A O 1
ATOM 792 N N . TYR A 1 110 ? 0.779 -15.758 23.797 1 49.12 110 TYR A N 1
ATOM 793 C CA . TYR A 1 110 ? 1.105 -14.648 22.906 1 49.12 110 TYR A CA 1
ATOM 794 C C . TYR A 1 110 ? 0.56 -13.328 23.453 1 49.12 110 TYR A C 1
ATOM 796 O O . TYR A 1 110 ? -0.641 -13.211 23.719 1 49.12 110 TYR A O 1
ATOM 804 N N . VAL A 1 111 ? 1.479 -12.453 23.938 1 53.53 111 VAL A N 1
ATOM 805 C CA . VAL A 1 111 ? 1.084 -11.156 24.469 1 53.53 111 VAL A CA 1
ATOM 806 C C . VAL A 1 111 ? 1.251 -10.078 23.391 1 53.53 111 VAL A C 1
ATOM 808 O O . VAL A 1 111 ? 2.311 -9.977 22.766 1 53.53 111 VAL A O 1
ATOM 811 N N . GLN A 1 112 ? 0.169 -9.445 23.141 1 49.09 112 GLN A N 1
ATOM 812 C CA . GLN A 1 112 ? 0.201 -8.297 22.234 1 49.09 112 GLN A CA 1
ATOM 813 C C . GLN A 1 112 ? 0.828 -7.086 22.922 1 49.09 112 GLN A C 1
ATOM 815 O O . GLN A 1 112 ? 0.701 -6.914 24.141 1 49.09 112 GLN A O 1
ATOM 820 N N . PRO A 1 113 ? 1.499 -6.27 22.203 1 48.69 113 PRO A N 1
ATOM 821 C CA . PRO A 1 113 ? 2.1 -5.137 22.922 1 48.69 113 PRO A CA 1
ATOM 822 C C . PRO A 1 113 ? 1.067 -4.281 23.641 1 48.69 113 PRO A C 1
ATOM 824 O O . PRO A 1 113 ? -0.099 -4.238 23.25 1 48.69 113 PRO A O 1
ATOM 827 N N . MET B 1 1 ? -57.188 7.34 -36.531 1 32.81 1 MET B N 1
ATOM 828 C CA . MET B 1 1 ? -56.031 8.078 -36.031 1 32.81 1 MET B CA 1
ATOM 829 C C . MET B 1 1 ? -55.438 7.406 -34.781 1 32.81 1 MET B C 1
ATOM 831 O O . MET B 1 1 ? -56.062 7.41 -33.719 1 32.81 1 MET B O 1
ATOM 835 N N . LYS B 1 2 ? -54.812 6.168 -34.906 1 52.81 2 LYS B N 1
ATOM 836 C CA . LYS B 1 2 ? -54.031 5.441 -33.906 1 52.81 2 LYS B CA 1
ATOM 837 C C . LYS B 1 2 ? -52.969 6.332 -33.281 1 52.81 2 LYS B C 1
ATOM 839 O O . LYS B 1 2 ? -52.125 6.902 -34 1 52.81 2 LYS B O 1
ATOM 844 N N . SER B 1 3 ? -53.188 7.016 -32.094 1 45 3 SER B N 1
ATOM 845 C CA . SER B 1 3 ? -52.281 7.801 -31.25 1 45 3 SER B CA 1
ATOM 846 C C . SER B 1 3 ? -51.062 6.98 -30.828 1 45 3 SER B C 1
ATOM 848 O O . SER B 1 3 ? -51.219 5.934 -30.203 1 45 3 SER B O 1
ATOM 850 N N . ALA B 1 4 ? -49.969 6.98 -31.625 1 49.06 4 ALA B N 1
ATOM 851 C CA . ALA B 1 4 ? -48.688 6.469 -31.234 1 49.06 4 ALA B CA 1
ATOM 852 C C . ALA B 1 4 ? -48.219 7.121 -29.938 1 49.06 4 ALA B C 1
ATOM 854 O O . ALA B 1 4 ? -48.062 8.344 -29.859 1 49.06 4 ALA B O 1
ATOM 855 N N . LEU B 1 5 ? -48.531 6.516 -28.766 1 49.91 5 LEU B N 1
ATOM 856 C CA . LEU B 1 5 ? -47.969 6.855 -27.453 1 49.91 5 LEU B CA 1
ATOM 857 C C . LEU B 1 5 ? -46.469 6.773 -27.469 1 49.91 5 LEU B C 1
ATOM 859 O O . LEU B 1 5 ? -45.875 5.695 -27.672 1 49.91 5 LEU B O 1
ATOM 863 N N . PHE B 1 6 ? -45.781 7.871 -27.828 1 47.34 6 PHE B N 1
ATOM 864 C CA . PHE B 1 6 ? -44.312 7.988 -27.656 1 47.34 6 PHE B CA 1
ATOM 865 C C . PHE B 1 6 ? -43.938 7.996 -26.188 1 47.34 6 PHE B C 1
ATOM 867 O O . PHE B 1 6 ? -44.312 8.914 -25.453 1 47.34 6 PHE B O 1
ATOM 874 N N . ILE B 1 7 ? -43.656 6.828 -25.609 1 50 7 ILE B N 1
ATOM 875 C CA . ILE B 1 7 ? -43.125 6.699 -24.266 1 50 7 ILE B CA 1
ATOM 876 C C . ILE B 1 7 ? -41.688 7.258 -24.234 1 50 7 ILE B C 1
ATOM 878 O O . ILE B 1 7 ? -40.812 6.746 -24.922 1 50 7 ILE B O 1
ATOM 882 N N . THR B 1 8 ? -41.5 8.547 -23.875 1 48.12 8 THR B N 1
ATOM 883 C CA . THR B 1 8 ? -40.188 9.141 -23.594 1 48.12 8 THR B CA 1
ATOM 884 C C . THR B 1 8 ? -39.562 8.5 -22.359 1 48.12 8 THR B C 1
ATOM 886 O O . THR B 1 8 ? -40.094 8.625 -21.25 1 48.12 8 THR B O 1
ATOM 889 N N . LEU B 1 9 ? -38.719 7.445 -22.578 1 50.09 9 LEU B N 1
ATOM 890 C CA . LEU B 1 9 ? -37.906 6.855 -21.516 1 50.09 9 LEU B CA 1
ATOM 891 C C . LEU B 1 9 ? -36.906 7.867 -20.984 1 50.09 9 LEU B C 1
ATOM 893 O O . LEU B 1 9 ? -35.969 8.242 -21.703 1 50.09 9 LEU B O 1
ATOM 897 N N . LEU B 1 10 ? -37.219 8.641 -19.891 1 46.75 10 LEU B N 1
ATOM 898 C CA . LEU B 1 10 ? -36.281 9.461 -19.156 1 46.75 10 LEU B CA 1
ATOM 899 C C . LEU B 1 10 ? -35.25 8.594 -18.453 1 46.75 10 LEU B C 1
ATOM 901 O O . LEU B 1 10 ? -35.562 7.875 -17.5 1 46.75 10 LEU B O 1
ATOM 905 N N . VAL B 1 11 ? -34.094 8.211 -19.078 1 46.75 11 VAL B N 1
ATOM 906 C CA . VAL B 1 11 ? -32.938 7.59 -18.453 1 46.75 11 VAL B CA 1
ATOM 907 C C . VAL B 1 11 ? -32.312 8.539 -17.422 1 46.75 11 VAL B C 1
ATOM 909 O O . VAL B 1 11 ? -31.781 9.594 -17.781 1 46.75 11 VAL B O 1
ATOM 912 N N . VAL B 1 12 ? -32.719 8.445 -16.125 1 47.84 12 VAL B N 1
ATOM 913 C CA . VAL B 1 12 ? -32.062 9.109 -15 1 47.84 12 VAL B CA 1
ATOM 914 C C . VAL B 1 12 ? -30.656 8.57 -14.82 1 47.84 12 VAL B C 1
ATOM 916 O O . VAL B 1 12 ? -30.469 7.395 -14.484 1 47.84 12 VAL B O 1
ATOM 919 N N . SER B 1 13 ? -29.656 9.133 -15.414 1 42.41 13 SER B N 1
ATOM 920 C CA . SER B 1 13 ? -28.25 8.844 -15.125 1 42.41 13 SER B CA 1
ATOM 921 C C . SER B 1 13 ? -27.922 9.102 -13.664 1 42.41 13 SER B C 1
ATOM 923 O O . SER B 1 13 ? -27.906 10.25 -13.219 1 42.41 13 SER B O 1
ATOM 925 N N . LEU B 1 14 ? -28.172 8.195 -12.727 1 41.19 14 LEU B N 1
ATOM 926 C CA . LEU B 1 14 ? -27.547 8.227 -11.414 1 41.19 14 LEU B CA 1
ATOM 927 C C . LEU B 1 14 ? -26.031 8.289 -11.539 1 41.19 14 LEU B C 1
ATOM 929 O O . LEU B 1 14 ? -25.391 7.293 -11.867 1 41.19 14 LEU B O 1
ATOM 933 N N . SER B 1 15 ? -25.5 9.312 -11.922 1 41.47 15 SER B N 1
ATOM 934 C CA . SER B 1 15 ? -24.078 9.516 -11.734 1 41.47 15 SER B CA 1
ATOM 935 C C . SER B 1 15 ? -23.641 9.172 -10.312 1 41.47 15 SER B C 1
ATOM 937 O O . SER B 1 15 ? -24.047 9.844 -9.359 1 41.47 15 SER B O 1
ATOM 939 N N . ALA B 1 16 ? -23.547 7.945 -9.906 1 43.31 16 ALA B N 1
ATOM 940 C CA . ALA B 1 16 ? -22.766 7.645 -8.703 1 43.31 16 ALA B CA 1
ATOM 941 C C . ALA B 1 16 ? -21.531 8.523 -8.617 1 43.31 16 ALA B C 1
ATOM 943 O O . ALA B 1 16 ? -20.578 8.352 -9.383 1 43.31 16 ALA B O 1
ATOM 944 N N . SER B 1 17 ? -21.609 9.734 -8.414 1 42.97 17 SER B N 1
ATOM 945 C CA . SER B 1 17 ? -20.469 10.625 -8.195 1 42.97 17 SER B CA 1
ATOM 946 C C . SER B 1 17 ? -19.484 10.023 -7.207 1 42.97 17 SER B C 1
ATOM 948 O O . SER B 1 17 ? -19.812 9.82 -6.035 1 42.97 17 SER B O 1
ATOM 950 N N . ALA B 1 18 ? -18.75 8.992 -7.531 1 47.94 18 ALA B N 1
ATOM 951 C CA . ALA B 1 18 ? -17.609 8.734 -6.648 1 47.94 18 ALA B CA 1
ATOM 952 C C . ALA B 1 18 ? -17.203 10 -5.906 1 47.94 18 ALA B C 1
ATOM 954 O O . ALA B 1 18 ? -16.969 11.039 -6.523 1 47.94 18 ALA B O 1
ATOM 955 N N . LYS B 1 19 ? -17.906 10.281 -4.867 1 53.69 19 LYS B N 1
ATOM 956 C CA . LYS B 1 19 ? -17.703 11.492 -4.082 1 53.69 19 LYS B CA 1
ATOM 957 C C . LYS B 1 19 ? -16.234 11.914 -4.066 1 53.69 19 LYS B C 1
ATOM 959 O O . LYS B 1 19 ? -15.398 11.234 -3.475 1 53.69 19 LYS B O 1
ATOM 964 N N . SER B 1 20 ? -15.664 12.406 -5.293 1 64.69 20 SER B N 1
ATOM 965 C CA . SER B 1 20 ? -14.398 13.125 -5.387 1 64.69 20 SER B CA 1
ATOM 966 C C . SER B 1 20 ? -14.164 14 -4.156 1 64.69 20 SER B C 1
ATOM 968 O O . SER B 1 20 ? -15.062 14.719 -3.721 1 64.69 20 SER B O 1
ATOM 970 N N . VAL B 1 21 ? -13.406 13.461 -3.268 1 77.06 21 VAL B N 1
ATOM 971 C CA . VAL B 1 21 ? -13.023 14.219 -2.086 1 77.06 21 VAL B CA 1
ATOM 972 C C . VAL B 1 21 ? -12.555 15.617 -2.502 1 77.06 21 VAL B C 1
ATOM 974 O O . VAL B 1 21 ? -11.797 15.758 -3.463 1 77.06 21 VAL B O 1
ATOM 977 N N . ASP B 1 22 ? -13.242 16.672 -1.925 1 87.81 22 ASP B N 1
ATOM 978 C CA . ASP B 1 22 ? -12.891 18.047 -2.271 1 87.81 22 ASP B CA 1
ATOM 979 C C . ASP B 1 22 ? -11.422 18.344 -1.965 1 87.81 22 ASP B C 1
ATOM 981 O O . ASP B 1 22 ? -10.93 17.984 -0.896 1 87.81 22 ASP B O 1
ATOM 985 N N . SER B 1 23 ? -10.797 18.906 -2.939 1 91.12 23 SER B N 1
ATOM 986 C CA . SER B 1 23 ? -9.383 19.266 -2.834 1 91.12 23 SER B CA 1
ATOM 987 C C . SER B 1 23 ? -9.133 20.125 -1.604 1 91.12 23 SER B C 1
ATOM 989 O O . SER B 1 23 ? -9.93 21.016 -1.277 1 91.12 23 SER B O 1
ATOM 991 N N . GLY B 1 24 ? -8.008 19.859 -0.92 1 92.56 24 GLY B N 1
ATOM 992 C CA . GLY B 1 24 ? -7.562 20.688 0.19 1 92.56 24 GLY B CA 1
ATOM 993 C C . GLY B 1 24 ? -8.25 20.344 1.5 1 92.56 24 GLY B C 1
ATOM 994 O O . GLY B 1 24 ? -7.965 20.969 2.531 1 92.56 24 GLY B O 1
ATOM 995 N N . THR B 1 25 ? -9.188 19.422 1.525 1 94.69 25 THR B N 1
ATOM 996 C CA . THR B 1 25 ? -9.891 19.031 2.742 1 94.69 25 THR B CA 1
ATOM 997 C C . THR B 1 25 ? -9.102 17.969 3.51 1 94.69 25 THR B C 1
ATOM 999 O O . THR B 1 25 ? -8.117 17.438 2.998 1 94.69 25 THR B O 1
ATOM 1002 N N . ALA B 1 26 ? -9.547 17.719 4.73 1 96.38 26 ALA B N 1
ATOM 1003 C CA . ALA B 1 26 ? -8.961 16.656 5.539 1 96.38 26 ALA B CA 1
ATOM 1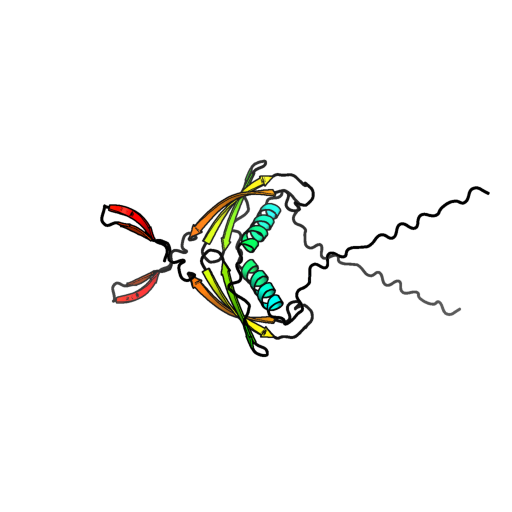004 C C . ALA B 1 26 ? -9.109 15.297 4.848 1 96.38 26 ALA B C 1
ATOM 1006 O O . ALA B 1 26 ? -8.164 14.508 4.816 1 96.38 26 ALA B O 1
ATOM 1007 N N . ASP B 1 27 ? -10.25 15.086 4.266 1 96.38 27 ASP B N 1
ATOM 1008 C CA . ASP B 1 27 ? -10.5 13.836 3.555 1 96.38 27 ASP B CA 1
ATOM 1009 C C . ASP B 1 27 ? -9.555 13.68 2.365 1 96.38 27 ASP B C 1
ATOM 1011 O O . ASP B 1 27 ? -9.062 12.586 2.092 1 96.38 27 ASP B O 1
ATOM 1015 N N . ALA B 1 28 ? -9.297 14.766 1.676 1 95.88 28 ALA B N 1
ATOM 1016 C CA . ALA B 1 28 ? -8.375 14.727 0.542 1 95.88 28 ALA B CA 1
ATOM 1017 C C . ALA B 1 28 ? -6.957 14.398 1 1 95.88 28 ALA B C 1
ATOM 1019 O O . ALA B 1 28 ? -6.211 13.719 0.292 1 95.88 28 ALA B O 1
ATOM 1020 N N . ALA B 1 29 ? -6.57 14.922 2.146 1 96.75 29 ALA B N 1
ATOM 1021 C CA . ALA B 1 29 ? -5.266 14.594 2.717 1 96.75 29 ALA B CA 1
ATOM 1022 C C . ALA B 1 29 ? -5.145 13.094 2.99 1 96.75 29 ALA B C 1
ATOM 1024 O O . ALA B 1 29 ? -4.109 12.484 2.711 1 96.75 29 ALA B O 1
ATOM 1025 N N . GLY B 1 30 ? -6.223 12.578 3.564 1 97.5 30 GLY B N 1
ATOM 1026 C CA . GLY B 1 30 ? -6.254 11.148 3.787 1 97.5 30 GLY B CA 1
ATOM 1027 C C . GLY B 1 30 ? -6.152 10.344 2.506 1 97.5 30 GLY B C 1
ATOM 1028 O O . GLY B 1 30 ? -5.434 9.344 2.449 1 97.5 30 GLY B O 1
ATOM 1029 N N . ALA B 1 31 ? -6.859 10.812 1.484 1 96.19 31 ALA B N 1
ATOM 1030 C CA . ALA B 1 31 ? -6.816 10.141 0.187 1 96.19 31 ALA B CA 1
ATOM 1031 C C . ALA B 1 31 ? -5.41 10.195 -0.409 1 96.19 31 ALA B C 1
ATOM 1033 O O . ALA B 1 31 ? -4.93 9.203 -0.963 1 96.19 31 ALA B O 1
ATOM 1034 N N . LEU B 1 32 ? -4.77 11.328 -0.295 1 95.56 32 LEU B N 1
ATOM 1035 C CA . LEU B 1 32 ? -3.396 11.445 -0.776 1 95.56 32 LEU B CA 1
ATOM 1036 C C . LEU B 1 32 ? -2.477 10.492 -0.025 1 95.56 32 LEU B C 1
ATOM 1038 O O . LEU B 1 32 ? -1.606 9.859 -0.627 1 95.56 32 LEU B O 1
ATOM 1042 N N . ALA B 1 33 ? -2.652 10.406 1.297 1 97.38 33 ALA B N 1
ATOM 1043 C CA . ALA B 1 33 ? -1.848 9.492 2.1 1 97.38 33 ALA B CA 1
ATOM 1044 C C . ALA B 1 33 ? -1.988 8.055 1.601 1 97.38 33 ALA B C 1
ATOM 1046 O O . ALA B 1 33 ? -0.991 7.352 1.432 1 97.38 33 ALA B O 1
ATOM 1047 N N . LYS B 1 34 ? -3.193 7.656 1.417 1 96.88 34 LYS B N 1
ATOM 1048 C CA . LYS B 1 34 ? -3.451 6.312 0.909 1 96.88 34 LYS B CA 1
ATOM 1049 C C . LYS B 1 34 ? -2.732 6.078 -0.417 1 96.88 34 LYS B C 1
ATOM 1051 O O . LYS B 1 34 ? -2.037 5.074 -0.582 1 96.88 34 LYS B O 1
ATOM 1056 N N . ASP B 1 35 ? -2.885 7.016 -1.362 1 94.88 35 ASP B N 1
ATOM 1057 C CA . ASP B 1 35 ? -2.266 6.887 -2.678 1 94.88 35 ASP B CA 1
ATOM 1058 C C . ASP B 1 35 ? -0.743 6.832 -2.566 1 94.88 35 ASP B C 1
ATOM 1060 O O . ASP B 1 35 ? -0.097 6.008 -3.215 1 94.88 35 ASP B O 1
ATOM 1064 N N . TYR B 1 36 ? -0.229 7.688 -1.771 1 95.69 36 TYR B N 1
ATOM 1065 C CA . TYR B 1 36 ? 1.216 7.781 -1.593 1 95.69 36 TYR B CA 1
ATOM 1066 C C . TYR B 1 36 ? 1.774 6.496 -0.989 1 95.69 36 TYR B C 1
ATOM 1068 O O . TYR B 1 36 ? 2.76 5.949 -1.485 1 95.69 36 TYR B O 1
ATOM 1076 N N . MET B 1 37 ? 1.118 5.992 0.073 1 96.19 37 MET B N 1
ATOM 1077 C CA . MET B 1 37 ? 1.627 4.801 0.747 1 96.19 37 MET B CA 1
ATOM 1078 C C . MET B 1 37 ? 1.527 3.58 -0.16 1 96.19 37 MET B C 1
ATOM 1080 O O . MET B 1 37 ? 2.367 2.682 -0.093 1 96.19 37 MET B O 1
ATOM 1084 N N . ALA B 1 38 ? 0.495 3.564 -1.037 1 95.5 38 ALA B N 1
ATOM 1085 C CA . ALA B 1 38 ? 0.362 2.477 -2.002 1 95.5 38 ALA B CA 1
ATOM 1086 C C . ALA B 1 38 ? 1.557 2.438 -2.951 1 95.5 38 ALA B C 1
ATOM 1088 O O . ALA B 1 38 ? 1.883 1.386 -3.506 1 95.5 38 ALA B O 1
ATOM 1089 N N . THR B 1 39 ? 2.238 3.574 -3.215 1 95 39 THR B N 1
ATOM 1090 C CA . THR B 1 39 ? 3.363 3.629 -4.145 1 95 39 THR B CA 1
ATOM 1091 C C . THR B 1 39 ? 4.582 2.926 -3.557 1 95 39 THR B C 1
ATOM 1093 O O . THR B 1 39 ? 5.559 2.672 -4.266 1 95 39 THR B O 1
ATOM 1096 N N . GLN B 1 40 ? 4.559 2.576 -2.234 1 93.94 40 GLN B N 1
ATOM 1097 C CA . GLN B 1 40 ? 5.695 1.924 -1.591 1 93.94 40 GLN B CA 1
ATOM 1098 C C . GLN B 1 40 ? 5.734 0.434 -1.92 1 93.94 40 GLN B C 1
ATOM 1100 O O . GLN B 1 40 ? 6.641 -0.279 -1.485 1 93.94 40 GLN B O 1
ATOM 1105 N N . PHE B 1 41 ? 4.785 -0.047 -2.691 1 96.56 41 PHE B N 1
ATOM 1106 C CA . PHE B 1 41 ? 4.711 -1.419 -3.18 1 96.56 41 PHE B CA 1
ATOM 1107 C C . PHE B 1 41 ? 5.945 -1.763 -4.008 1 96.56 41 PHE B C 1
ATOM 1109 O O . PHE B 1 41 ? 6.336 -1.001 -4.895 1 96.56 41 PHE B O 1
ATOM 1116 N N . ILE B 1 42 ? 6.547 -2.92 -3.76 1 95.5 42 ILE B N 1
ATOM 1117 C CA . ILE B 1 42 ? 7.66 -3.441 -4.543 1 95.5 42 ILE B CA 1
ATOM 1118 C C . ILE B 1 42 ? 7.352 -4.871 -4.988 1 95.5 42 ILE B C 1
ATOM 1120 O O . ILE B 1 42 ? 7.195 -5.766 -4.156 1 95.5 42 ILE B O 1
ATOM 1124 N N . LEU B 1 43 ? 7.215 -5.07 -6.254 1 97.62 43 LEU B N 1
ATOM 1125 C CA . LEU B 1 43 ? 7.113 -6.418 -6.805 1 97.62 43 LEU B CA 1
ATOM 1126 C C . LEU B 1 43 ? 8.461 -7.133 -6.738 1 97.62 43 LEU B C 1
ATOM 1128 O O . LEU B 1 43 ? 9.469 -6.609 -7.211 1 97.62 43 LEU B O 1
ATOM 1132 N N . VAL B 1 44 ? 8.484 -8.234 -6.07 1 94.81 44 VAL B N 1
ATOM 1133 C CA . VAL B 1 44 ? 9.719 -9.008 -5.945 1 94.81 44 VAL B CA 1
ATOM 1134 C C . VAL B 1 44 ? 9.781 -10.055 -7.055 1 94.81 44 VAL B C 1
ATOM 1136 O O . VAL B 1 44 ? 9.156 -11.109 -6.957 1 94.81 44 VAL B O 1
ATOM 1139 N N . GLY B 1 45 ? 10.508 -9.742 -8.117 1 94.75 45 GLY B N 1
ATOM 1140 C CA . GLY B 1 45 ? 10.578 -10.633 -9.266 1 94.75 45 GLY B CA 1
ATOM 1141 C C . GLY B 1 45 ? 9.297 -10.664 -10.078 1 94.75 45 GLY B C 1
ATOM 1142 O O . GLY B 1 45 ? 8.32 -9.984 -9.734 1 94.75 45 GLY B O 1
ATOM 1143 N N . SER B 1 46 ? 9.312 -11.43 -11.188 1 96.38 46 SER B N 1
ATOM 1144 C CA . SER B 1 46 ? 8.117 -11.594 -12.008 1 96.38 46 SER B CA 1
ATOM 1145 C C . SER B 1 46 ? 7.152 -12.594 -11.383 1 96.38 46 SER B C 1
ATOM 1147 O O . SER B 1 46 ? 7.574 -13.617 -10.836 1 96.38 46 SER B O 1
ATOM 1149 N N . PRO B 1 47 ? 5.934 -12.227 -11.422 1 97.75 47 PRO B N 1
ATOM 1150 C CA . PRO B 1 47 ? 4.961 -13.227 -10.977 1 97.75 47 PRO B CA 1
ATOM 1151 C C . PRO B 1 47 ? 5.141 -14.578 -11.672 1 97.75 47 PRO B C 1
ATOM 1153 O O . PRO B 1 47 ? 5.43 -14.625 -12.867 1 97.75 47 PRO B O 1
ATOM 1156 N N . LYS B 1 48 ? 4.977 -15.68 -10.906 1 97.69 48 LYS B N 1
ATOM 1157 C CA . LYS B 1 48 ? 5.039 -17.031 -11.461 1 97.69 48 LYS B CA 1
ATOM 1158 C C . LYS B 1 48 ? 3.648 -17.516 -11.852 1 97.69 48 LYS B C 1
ATOM 1160 O O . LYS B 1 48 ? 2.74 -17.547 -11.023 1 97.69 48 LYS B O 1
ATOM 1165 N N . VAL B 1 49 ? 3.49 -17.812 -13.133 1 97.38 49 VAL B N 1
ATOM 1166 C CA . VAL B 1 49 ? 2.213 -18.328 -13.609 1 97.38 49 VAL B CA 1
ATOM 1167 C C . VAL B 1 49 ? 2.375 -19.797 -14.039 1 97.38 49 VAL B C 1
ATOM 1169 O O . VAL B 1 49 ? 3.262 -20.109 -14.836 1 97.38 49 VAL B O 1
ATOM 1172 N N . ASP B 1 50 ? 1.672 -20.656 -13.477 1 96.19 50 ASP B N 1
ATOM 1173 C CA . ASP B 1 50 ? 1.598 -22.062 -13.836 1 96.19 50 ASP B CA 1
ATOM 1174 C C . ASP B 1 50 ? 0.158 -22.484 -14.125 1 96.19 50 ASP B C 1
ATOM 1176 O O . ASP B 1 50 ? -0.617 -22.75 -13.195 1 96.19 50 ASP B O 1
ATOM 1180 N N . GLY B 1 51 ? -0.211 -22.516 -15.461 1 94.62 51 GLY B N 1
ATOM 1181 C CA . GLY B 1 51 ? -1.592 -22.781 -15.836 1 94.62 51 GLY B CA 1
ATOM 1182 C C . GLY B 1 51 ? -2.557 -21.719 -15.328 1 94.62 51 GLY B C 1
ATOM 1183 O O . GLY B 1 51 ? -2.416 -20.531 -15.656 1 94.62 51 GLY B O 1
ATOM 1184 N N . ASP B 1 52 ? -3.395 -22.125 -14.367 1 95.56 52 ASP B N 1
ATOM 1185 C CA . ASP B 1 52 ? -4.445 -21.234 -13.867 1 95.56 52 ASP B CA 1
ATOM 1186 C C . ASP B 1 52 ? -4.094 -20.688 -12.484 1 95.56 52 ASP B C 1
ATOM 1188 O O . ASP B 1 52 ? -4.953 -20.141 -11.789 1 95.56 52 ASP B O 1
ATOM 1192 N N . GLN B 1 53 ? -2.855 -20.859 -12.133 1 96.81 53 GLN B N 1
ATOM 1193 C CA . GLN B 1 53 ? -2.422 -20.344 -10.844 1 96.81 53 GLN B CA 1
ATOM 1194 C C . GLN B 1 53 ? -1.273 -19.344 -11.008 1 96.81 53 GLN B C 1
ATOM 1196 O O . GLN B 1 53 ? -0.464 -19.469 -11.93 1 96.81 53 GLN B O 1
ATOM 1201 N N . ALA B 1 54 ? -1.256 -18.391 -10.156 1 97.94 54 ALA B N 1
ATOM 1202 C CA . ALA B 1 54 ? -0.148 -17.453 -10.117 1 97.94 54 ALA B CA 1
ATOM 1203 C C . ALA B 1 54 ? 0.318 -17.203 -8.688 1 97.94 54 ALA B C 1
ATOM 1205 O O . ALA B 1 54 ? -0.482 -17.25 -7.746 1 97.94 54 ALA B O 1
ATOM 1206 N N . LEU B 1 55 ? 1.579 -17 -8.516 1 97.75 55 LEU B N 1
ATOM 1207 C CA . LEU B 1 55 ? 2.215 -16.609 -7.262 1 97.75 55 LEU B CA 1
ATOM 1208 C C . LEU B 1 55 ? 2.936 -15.273 -7.414 1 97.75 55 LEU B C 1
ATOM 1210 O O . LEU B 1 55 ? 3.781 -15.117 -8.297 1 97.75 55 LEU B O 1
ATOM 1214 N N . VAL B 1 56 ? 2.508 -14.336 -6.652 1 98.25 56 VAL B N 1
ATOM 1215 C CA . VAL B 1 56 ? 3.135 -13.023 -6.66 1 98.25 56 VAL B CA 1
ATOM 1216 C C . VAL B 1 56 ? 3.842 -12.781 -5.328 1 98.25 56 VAL B C 1
ATOM 1218 O O . VAL B 1 56 ? 3.264 -13 -4.262 1 98.25 56 VAL B O 1
ATOM 1221 N N . THR B 1 57 ? 5.082 -12.398 -5.352 1 95.94 57 THR B N 1
ATOM 1222 C CA . THR B 1 57 ? 5.82 -11.953 -4.176 1 95.94 57 THR B CA 1
ATOM 1223 C C . THR B 1 57 ? 6.035 -10.445 -4.207 1 95.94 57 THR B C 1
ATOM 1225 O O . THR B 1 57 ? 6.441 -9.891 -5.234 1 95.94 57 THR B O 1
ATOM 1228 N N . ALA B 1 58 ? 5.664 -9.828 -3.199 1 97.06 58 ALA B N 1
ATOM 1229 C CA . ALA B 1 58 ? 5.785 -8.367 -3.131 1 97.06 58 ALA B CA 1
ATOM 1230 C C . ALA B 1 58 ? 6.207 -7.922 -1.734 1 97.06 58 ALA B C 1
ATOM 1232 O O . ALA B 1 58 ? 6.102 -8.688 -0.771 1 97.06 58 ALA B O 1
ATOM 1233 N N . ARG B 1 59 ? 6.715 -6.719 -1.66 1 94.44 59 ARG B N 1
ATOM 1234 C CA . ARG B 1 59 ? 7.141 -6.137 -0.392 1 94.44 59 ARG B CA 1
ATOM 1235 C C . ARG B 1 59 ? 6.484 -4.777 -0.168 1 94.44 59 ARG B C 1
ATOM 1237 O O . ARG B 1 59 ? 6.309 -4.004 -1.112 1 94.44 59 ARG B O 1
ATOM 1244 N N . MET B 1 60 ? 6.16 -4.625 1.058 1 91.81 60 MET B N 1
ATOM 1245 C CA . MET B 1 60 ? 5.652 -3.32 1.477 1 91.81 60 MET B CA 1
ATOM 1246 C C . MET B 1 60 ? 5.914 -3.086 2.961 1 91.81 60 MET B C 1
ATOM 1248 O O . MET B 1 60 ? 5.625 -3.951 3.789 1 91.81 60 MET B O 1
ATOM 1252 N N . PHE B 1 61 ? 6.547 -1.924 3.264 1 88.75 61 PHE B N 1
ATOM 1253 C CA . PHE B 1 61 ? 6.781 -1.486 4.637 1 88.75 61 PHE B CA 1
ATOM 1254 C C . PHE B 1 61 ? 7.453 -2.586 5.449 1 88.75 61 PHE B C 1
ATOM 1256 O O . PHE B 1 61 ? 7.027 -2.889 6.562 1 88.75 61 PHE B O 1
ATOM 1263 N N . GLY B 1 62 ? 8.453 -3.215 4.902 1 83.19 62 GLY B N 1
ATOM 1264 C CA . GLY B 1 62 ? 9.312 -4.164 5.59 1 83.19 62 GLY B CA 1
ATOM 1265 C C . GLY B 1 62 ? 8.734 -5.566 5.641 1 83.19 62 GLY B C 1
ATOM 1266 O O . GLY B 1 62 ? 9.367 -6.488 6.156 1 83.19 62 GLY B O 1
ATOM 1267 N N . GLN B 1 63 ? 7.531 -5.703 5.094 1 87.56 63 GLN B N 1
ATOM 1268 C CA . GLN B 1 63 ? 6.891 -7.016 5.02 1 87.56 63 GLN B CA 1
ATOM 1269 C C . GLN B 1 63 ? 6.988 -7.598 3.613 1 87.56 63 GLN B C 1
ATOM 1271 O O . GLN B 1 63 ? 6.855 -6.871 2.625 1 87.56 63 GLN B O 1
ATOM 1276 N N . GLN B 1 64 ? 7.258 -8.82 3.52 1 90.88 64 GLN B N 1
ATOM 1277 C CA . GLN B 1 64 ? 7.176 -9.547 2.258 1 90.88 64 GLN B CA 1
ATOM 1278 C C . GLN B 1 64 ? 5.953 -10.453 2.225 1 90.88 64 GLN B C 1
ATOM 1280 O O . GLN B 1 64 ? 5.703 -11.203 3.17 1 90.88 64 GLN B O 1
ATOM 1285 N N . CYS B 1 65 ? 5.23 -10.375 1.166 1 93.12 65 CYS B N 1
ATOM 1286 C CA . CYS B 1 65 ? 3.988 -11.133 1.041 1 93.12 65 CYS B CA 1
ATOM 1287 C C . CYS B 1 65 ? 4.012 -12.023 -0.197 1 93.12 65 CYS B C 1
ATOM 1289 O O . CYS B 1 65 ? 4.539 -11.625 -1.238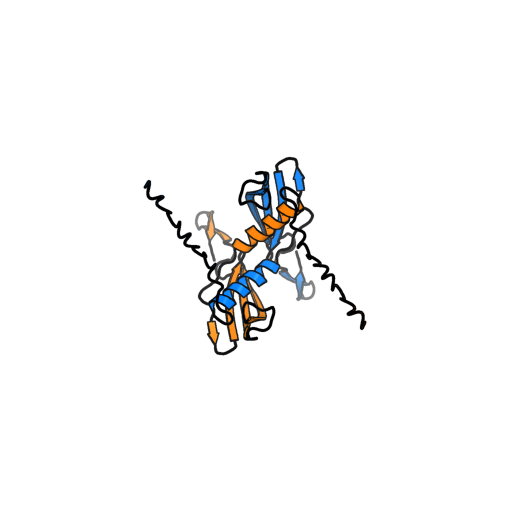 1 93.12 65 CYS B O 1
ATOM 1291 N N . GLN B 1 66 ? 3.518 -13.18 -0.004 1 95.19 66 GLN B N 1
ATOM 1292 C CA . GLN B 1 66 ? 3.195 -14.07 -1.113 1 95.19 66 GLN B CA 1
ATOM 1293 C C . GLN B 1 66 ? 1.687 -14.18 -1.306 1 95.19 66 GLN B C 1
ATOM 1295 O O . GLN B 1 66 ? 0.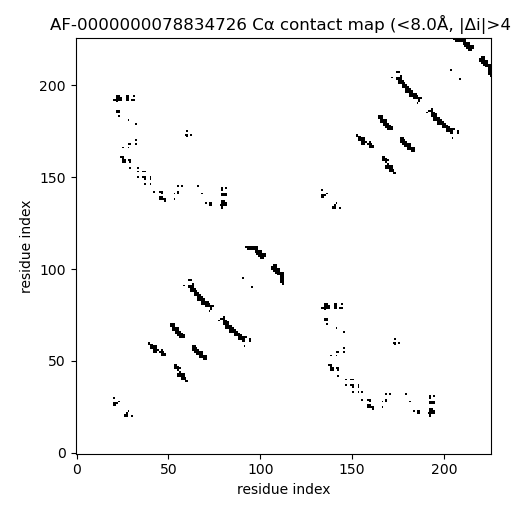957 -14.492 -0.362 1 95.19 66 GLN B O 1
ATOM 1300 N N . LEU B 1 67 ? 1.266 -13.859 -2.518 1 96.62 67 LEU B N 1
ATOM 1301 C CA . LEU B 1 67 ? -0.151 -13.922 -2.861 1 96.62 67 LEU B CA 1
ATOM 1302 C C . LEU B 1 67 ? -0.417 -15.031 -3.875 1 96.62 67 LEU B C 1
ATOM 1304 O O . LEU B 1 67 ? 0.214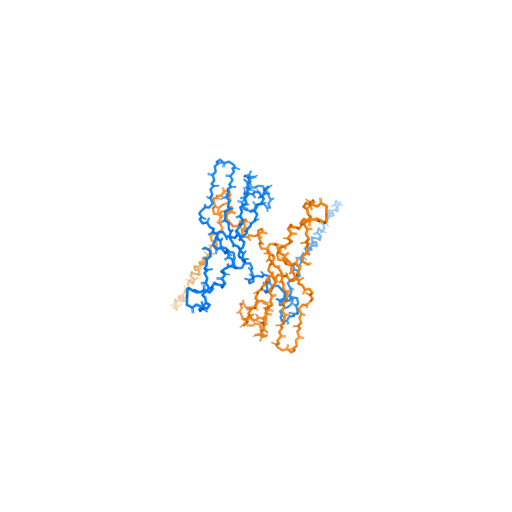 -15.07 -4.934 1 96.62 67 LEU B O 1
ATOM 1308 N N . ASN B 1 68 ? -1.327 -15.906 -3.502 1 97.31 68 ASN B N 1
ATOM 1309 C CA . ASN B 1 68 ? -1.776 -16.953 -4.41 1 97.31 68 ASN B CA 1
ATOM 1310 C C . ASN B 1 68 ? -3.033 -16.531 -5.168 1 97.31 68 ASN B C 1
ATOM 1312 O O . ASN B 1 68 ? -3.988 -16.031 -4.57 1 97.31 68 ASN B O 1
ATOM 1316 N N . MET B 1 69 ? -2.998 -16.766 -6.484 1 96.12 69 MET B N 1
ATOM 1317 C CA . MET B 1 69 ? -4.117 -16.328 -7.316 1 96.12 69 MET B CA 1
ATOM 1318 C C . MET B 1 69 ? -4.594 -17.469 -8.219 1 96.12 69 MET B C 1
ATOM 1320 O O . MET B 1 69 ? -3.828 -18.375 -8.531 1 96.12 69 MET B O 1
ATOM 1324 N N . VAL B 1 70 ? -5.848 -17.422 -8.586 1 95.94 70 VAL B N 1
ATOM 1325 C CA . VAL B 1 70 ? -6.434 -18.328 -9.562 1 95.94 70 VAL B CA 1
ATOM 1326 C C . VAL B 1 70 ? -7.031 -17.531 -10.719 1 95.94 70 VAL B C 1
ATOM 1328 O O . VAL B 1 70 ? -7.582 -16.438 -10.508 1 95.94 70 VAL B O 1
ATOM 1331 N N . ARG B 1 71 ? -6.82 -18.031 -11.852 1 94.5 71 ARG B N 1
ATOM 1332 C CA . ARG B 1 71 ? -7.359 -17.391 -13.047 1 94.5 71 ARG B CA 1
ATOM 1333 C C . ARG B 1 71 ? -8.883 -17.469 -13.07 1 94.5 71 ARG B C 1
ATOM 1335 O O . ARG B 1 71 ? -9.461 -18.516 -12.82 1 94.5 71 ARG B O 1
ATOM 1342 N N . THR B 1 72 ? -9.609 -16.438 -13.148 1 90.56 72 THR B N 1
ATOM 1343 C CA . THR B 1 72 ? -11.062 -16.422 -13.164 1 90.56 72 THR B CA 1
ATOM 1344 C C . THR B 1 72 ? -11.586 -15.977 -14.523 1 90.56 72 THR B C 1
ATOM 1346 O O . THR B 1 72 ? -12.797 -16.016 -14.773 1 90.56 72 THR B O 1
ATOM 1349 N N . GLY B 1 73 ? -10.727 -15.805 -15.398 1 76.19 73 GLY B N 1
ATOM 1350 C CA . GLY B 1 73 ? -11.148 -15.305 -16.703 1 76.19 73 GLY B CA 1
ATOM 1351 C C . GLY B 1 73 ? -11.625 -13.859 -16.656 1 76.19 73 GLY B C 1
ATOM 1352 O O . GLY B 1 73 ? -11.453 -13.18 -15.641 1 76.19 73 GLY B O 1
ATOM 1353 N N . ASN B 1 74 ? -11.992 -13.344 -17.688 1 67.56 74 ASN B N 1
ATOM 1354 C CA . ASN B 1 74 ? -12.375 -11.945 -17.859 1 67.56 74 ASN B CA 1
ATOM 1355 C C . ASN B 1 74 ? -13.812 -11.703 -17.406 1 67.56 74 ASN B C 1
ATOM 1357 O O . ASN B 1 74 ? -14.711 -11.562 -18.219 1 67.56 74 ASN B O 1
ATOM 1361 N N . GLU B 1 75 ? -14.07 -12.375 -16.25 1 62.28 75 GLU B N 1
ATOM 1362 C CA . GLU B 1 75 ? -15.422 -12.062 -15.812 1 62.28 75 GLU B CA 1
ATOM 1363 C C . GLU B 1 75 ? -15.586 -10.57 -15.539 1 62.28 75 GLU B C 1
ATOM 1365 O O . GLU B 1 75 ? -14.609 -9.883 -15.242 1 62.28 75 GLU B O 1
ATOM 1370 N N . SER B 1 76 ? -16.703 -10.109 -15.812 1 65.69 76 SER B N 1
ATOM 1371 C CA . SER B 1 76 ? -17.078 -8.711 -15.633 1 65.69 76 SER B CA 1
ATOM 1372 C C . SER B 1 76 ? -16.641 -8.195 -14.266 1 65.69 76 SER B C 1
ATOM 1374 O O . SER B 1 76 ? -16.89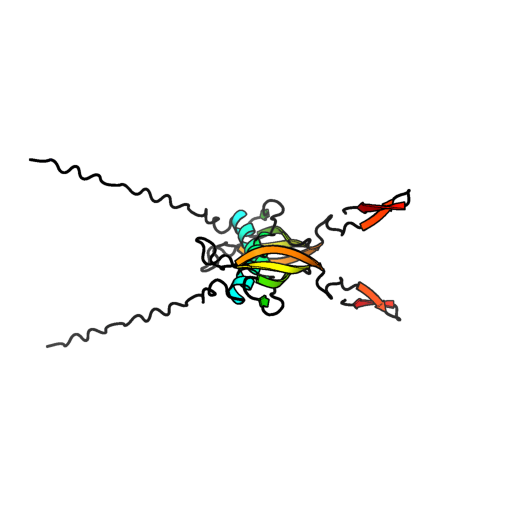1 -8.836 -13.242 1 65.69 76 SER B O 1
ATOM 1376 N N . GLY B 1 77 ? -15.805 -7.242 -14.344 1 72.75 77 GLY B N 1
ATOM 1377 C CA . GLY B 1 77 ? -15.43 -6.551 -13.125 1 72.75 77 GLY B CA 1
ATOM 1378 C C . GLY B 1 77 ? -14.039 -6.914 -12.633 1 72.75 77 GLY B C 1
ATOM 1379 O O . GLY B 1 77 ? -13.492 -6.246 -11.758 1 72.75 77 GLY B O 1
ATOM 1380 N N . ASN B 1 78 ? -13.609 -8.07 -13.25 1 82.56 78 ASN B N 1
ATOM 1381 C CA . ASN B 1 78 ? -12.242 -8.414 -12.883 1 82.56 78 ASN B CA 1
ATOM 1382 C C . ASN B 1 78 ? -11.258 -8.125 -14.016 1 82.56 78 ASN B C 1
ATOM 1384 O O . ASN B 1 78 ? -10.945 -9.008 -14.805 1 82.56 78 ASN B O 1
ATOM 1388 N N . GLU B 1 79 ? -10.797 -6.965 -14.008 1 87.75 79 GLU B N 1
ATOM 1389 C CA . GLU B 1 79 ? -9.945 -6.504 -15.102 1 87.75 79 GLU B CA 1
ATOM 1390 C C . GLU B 1 79 ? -8.586 -7.191 -15.062 1 87.75 79 GLU B C 1
ATOM 1392 O O . GLU B 1 79 ? -7.895 -7.266 -16.078 1 87.75 79 GLU B O 1
ATOM 1397 N N . HIS B 1 80 ? -8.297 -7.82 -14.039 1 93.31 80 HIS B N 1
ATOM 1398 C CA . HIS B 1 80 ? -6.977 -8.422 -13.914 1 93.31 80 HIS B CA 1
ATOM 1399 C C . HIS B 1 80 ? -6.973 -9.859 -14.43 1 93.31 80 HIS B C 1
ATOM 1401 O O . HIS B 1 80 ? -5.93 -10.375 -14.844 1 93.31 80 HIS B O 1
ATOM 1407 N N . GLY B 1 81 ? -8.203 -10.539 -14.406 1 95.12 81 GLY B N 1
ATOM 1408 C CA . GLY B 1 81 ? -8.266 -11.938 -14.812 1 95.12 81 GLY B CA 1
ATOM 1409 C C . GLY B 1 81 ? -7.773 -12.891 -13.734 1 95.12 81 GLY B C 1
ATOM 1410 O O . GLY B 1 81 ? -7.578 -14.078 -13.992 1 95.12 81 GLY B O 1
ATOM 1411 N N . TRP B 1 82 ? -7.395 -12.367 -12.641 1 95.94 82 TRP B N 1
ATOM 1412 C CA . TRP B 1 82 ? -6.91 -13.133 -11.5 1 95.94 82 TRP B CA 1
ATOM 1413 C C . TRP B 1 82 ? -7.766 -12.859 -10.266 1 95.94 82 TRP B C 1
ATOM 1415 O O . TRP B 1 82 ? -8.391 -11.805 -10.148 1 95.94 82 TRP B O 1
ATOM 1425 N N . GLN B 1 83 ? -7.859 -13.828 -9.422 1 95.19 83 GLN B N 1
ATOM 1426 C CA . GLN B 1 83 ? -8.453 -13.695 -8.094 1 95.19 83 GLN B CA 1
ATOM 1427 C C . GLN B 1 83 ? -7.496 -14.195 -7.012 1 95.19 83 GLN B C 1
ATOM 1429 O O . GLN B 1 83 ? -6.922 -15.273 -7.133 1 95.19 83 GLN B O 1
ATOM 1434 N N . ILE B 1 84 ? -7.355 -13.375 -6.016 1 95.75 84 ILE B N 1
ATOM 1435 C CA . ILE B 1 84 ? -6.496 -13.773 -4.902 1 95.75 84 ILE B CA 1
ATOM 1436 C C . ILE B 1 84 ? -7.25 -14.734 -3.986 1 95.75 84 ILE B C 1
ATOM 1438 O O . ILE B 1 84 ? -8.391 -14.461 -3.592 1 95.75 84 ILE B O 1
ATOM 1442 N N . PHE B 1 85 ? -6.625 -15.852 -3.621 1 94.75 85 PHE B N 1
ATOM 1443 C CA . PHE B 1 85 ? -7.309 -16.781 -2.734 1 94.75 85 PHE B CA 1
ATOM 1444 C C . PHE B 1 85 ? -6.465 -17.078 -1.498 1 94.75 85 PHE B C 1
ATOM 1446 O O . PHE B 1 85 ? -6.906 -17.781 -0.588 1 94.75 85 PHE B O 1
ATOM 1453 N N . GLY B 1 86 ? -5.215 -16.562 -1.417 1 92.94 86 GLY B N 1
ATOM 1454 C CA . GLY B 1 86 ? -4.355 -16.734 -0.255 1 92.94 86 GLY B CA 1
ATOM 1455 C C . GLY B 1 86 ? -3.26 -15.688 -0.165 1 92.94 86 GLY B C 1
ATOM 1456 O O . GLY B 1 86 ? -2.793 -15.188 -1.187 1 92.94 86 GLY B O 1
ATOM 1457 N N . GLN B 1 87 ? -2.918 -15.43 1.024 1 92.44 87 GLN B N 1
ATOM 1458 C CA . GLN B 1 87 ? -1.84 -14.484 1.293 1 92.44 87 GLN B CA 1
ATOM 1459 C C . GLN B 1 87 ? -1.039 -14.898 2.525 1 92.44 87 GLN B C 1
ATOM 1461 O O . GLN B 1 87 ? -1.612 -15.328 3.529 1 92.44 87 GLN B O 1
ATOM 1466 N N . VAL B 1 88 ? 0.259 -14.93 2.441 1 90.31 88 VAL B N 1
ATOM 1467 C CA . VAL B 1 88 ? 1.155 -15.078 3.584 1 90.31 88 VAL B CA 1
ATOM 1468 C C . VAL B 1 88 ? 2.152 -13.922 3.611 1 90.31 88 VAL B C 1
ATOM 1470 O O . VAL B 1 88 ? 2.805 -13.633 2.605 1 90.31 88 VAL B O 1
ATOM 1473 N N . CYS B 1 89 ? 2.145 -13.258 4.727 1 86.5 89 CYS B N 1
ATOM 1474 C CA . CYS B 1 89 ? 3.076 -12.148 4.867 1 86.5 89 CYS B CA 1
ATOM 1475 C C . CYS B 1 89 ? 3.939 -12.312 6.113 1 86.5 89 CYS B C 1
ATOM 1477 O O . CYS B 1 89 ? 3.49 -12.867 7.117 1 86.5 89 CYS B O 1
ATOM 1479 N N . GLY B 1 90 ? 5.195 -11.883 6.055 1 84.81 90 GLY B N 1
ATOM 1480 C CA . GLY B 1 90 ? 6.137 -11.828 7.16 1 84.81 90 GLY B CA 1
ATOM 1481 C C . GLY B 1 90 ? 7.285 -10.867 6.914 1 84.81 90 GLY B C 1
ATOM 1482 O O . GLY B 1 90 ? 7.332 -10.195 5.883 1 84.81 90 GLY B O 1
ATOM 1483 N N . PRO B 1 91 ? 8.086 -10.656 7.988 1 82.38 91 PRO B N 1
ATOM 1484 C CA . PRO B 1 91 ? 9.242 -9.773 7.777 1 82.38 91 PRO B CA 1
ATOM 1485 C C . PRO B 1 91 ? 10.078 -10.172 6.562 1 82.38 91 PRO B C 1
ATOM 1487 O O . PRO B 1 91 ? 10.289 -11.359 6.32 1 82.38 91 PRO B O 1
ATOM 1490 N N . ALA B 1 92 ? 10.234 -9.195 5.707 1 78.81 92 ALA B N 1
ATOM 1491 C CA . ALA B 1 92 ? 11.086 -9.484 4.551 1 78.81 92 ALA B CA 1
ATOM 1492 C C . ALA B 1 92 ? 12.461 -9.977 4.988 1 78.81 92 ALA B C 1
ATOM 1494 O O . ALA B 1 92 ? 13.008 -9.508 5.988 1 78.81 92 ALA B O 1
ATOM 1495 N N . PRO B 1 93 ? 12.836 -11.109 4.262 1 64.81 93 PRO B N 1
ATOM 1496 C CA . PRO B 1 93 ? 14.203 -11.516 4.598 1 64.81 93 PRO B CA 1
ATOM 1497 C C . PRO B 1 93 ? 15.195 -10.352 4.566 1 64.81 93 PRO B C 1
ATOM 1499 O O . PRO B 1 93 ? 15.102 -9.484 3.695 1 64.81 93 PRO B O 1
ATOM 1502 N N . GLY B 1 94 ? 16.031 -10.242 5.555 1 56.5 94 GLY B N 1
ATOM 1503 C CA . GLY B 1 94 ? 16.984 -9.148 5.695 1 56.5 94 GLY B CA 1
ATOM 1504 C C . GLY B 1 94 ? 16.406 -7.949 6.418 1 56.5 94 GLY B C 1
ATOM 1505 O O . GLY B 1 94 ? 17.125 -6.992 6.719 1 56.5 94 GLY B O 1
ATOM 1506 N N . ALA B 1 95 ? 15.086 -7.883 6.207 1 53.41 95 ALA B N 1
ATOM 1507 C CA . ALA B 1 95 ? 14.453 -6.816 6.984 1 53.41 95 ALA B CA 1
ATOM 1508 C C . ALA B 1 95 ? 14.633 -7.051 8.484 1 53.41 95 ALA B C 1
ATOM 1510 O O . ALA B 1 95 ? 14.008 -6.371 9.297 1 53.41 95 ALA B O 1
ATOM 1511 N N . GLU B 1 96 ? 15.078 -8.188 8.828 1 48.5 96 GLU B N 1
ATOM 1512 C CA . GLU B 1 96 ? 15.445 -8.188 10.242 1 48.5 96 GLU B CA 1
ATOM 1513 C C . GLU B 1 96 ? 15.969 -6.82 10.672 1 48.5 96 GLU B C 1
ATOM 1515 O O . GLU B 1 96 ? 16.562 -6.098 9.875 1 48.5 96 GLU B O 1
ATOM 1520 N N . SER B 1 97 ? 15.117 -6.195 11.438 1 45.66 97 SER B N 1
ATOM 1521 C CA . SER B 1 97 ? 15.602 -4.934 11.984 1 45.66 97 SER B CA 1
ATOM 1522 C C . SER B 1 97 ? 17.109 -4.961 12.188 1 45.66 97 SER B C 1
ATOM 1524 O O . SER B 1 97 ? 17.672 -5.98 12.609 1 45.66 97 SER B O 1
ATOM 1526 N N . GLY B 1 98 ? 17.719 -4.297 11.211 1 42.81 98 GLY B N 1
ATOM 1527 C CA . GLY B 1 98 ? 19.062 -4.082 11.703 1 42.81 98 GLY B CA 1
ATOM 1528 C C . GLY B 1 98 ? 19.141 -3.91 13.211 1 42.81 98 GLY B C 1
ATOM 1529 O O . GLY B 1 98 ? 18.141 -3.602 13.852 1 42.81 98 GLY B O 1
ATOM 1530 N N . LYS B 1 99 ? 19.969 -4.766 13.766 1 46.59 99 LYS B N 1
ATOM 1531 C CA . LYS B 1 99 ? 20.25 -4.539 15.18 1 46.59 99 LYS B CA 1
ATOM 1532 C C . LYS B 1 99 ? 21.516 -3.713 15.367 1 46.59 99 LYS B C 1
ATOM 1534 O O . LYS B 1 99 ? 22.453 -3.82 14.57 1 46.59 99 LYS B O 1
ATOM 1539 N N . TRP B 1 100 ? 21.203 -2.678 16.266 1 40.31 100 TRP B N 1
ATOM 1540 C CA . TRP B 1 100 ? 22.438 -2.047 16.75 1 40.31 100 TRP B CA 1
ATOM 1541 C C . TRP B 1 100 ? 23.266 -3.025 17.562 1 40.31 100 TRP B C 1
ATOM 1543 O O . TRP B 1 100 ? 22.75 -3.697 18.453 1 40.31 100 TRP B O 1
ATOM 1553 N N . ILE B 1 101 ? 24.375 -3.426 16.969 1 53.44 101 ILE B N 1
ATOM 1554 C CA . ILE B 1 101 ? 25.312 -4.215 17.75 1 53.44 101 ILE B CA 1
ATOM 1555 C C . ILE B 1 101 ? 26.531 -3.361 18.109 1 53.44 101 ILE B C 1
ATOM 1557 O O . ILE B 1 101 ? 26.781 -2.326 17.5 1 53.44 101 ILE B O 1
ATOM 1561 N N . THR B 1 102 ? 26.922 -3.549 19.328 1 51.06 102 THR B N 1
ATOM 1562 C CA . THR B 1 102 ? 28.188 -2.941 19.719 1 51.06 102 THR B CA 1
ATOM 1563 C C . THR B 1 102 ? 29.359 -3.752 19.172 1 51.06 102 THR B C 1
ATOM 1565 O O . THR B 1 102 ? 29.406 -4.977 19.312 1 51.06 102 THR B O 1
ATOM 1568 N N . ASP B 1 103 ? 30.109 -3.121 18.391 1 49.47 103 ASP B N 1
ATOM 1569 C CA . ASP B 1 103 ? 31.281 -3.832 17.859 1 49.47 103 ASP B CA 1
ATOM 1570 C C . ASP B 1 103 ? 32.281 -4.121 18.969 1 49.47 103 ASP B C 1
ATOM 1572 O O . ASP B 1 103 ? 32.031 -3.799 20.141 1 49.47 103 ASP B O 1
ATOM 1576 N N . GLY B 1 104 ? 33.219 -4.969 18.516 1 59.94 104 GLY B N 1
ATOM 1577 C CA . GLY B 1 104 ? 34.281 -5.324 19.438 1 59.94 104 GLY B CA 1
ATOM 1578 C C . GLY B 1 104 ? 34.906 -4.125 20.141 1 59.94 104 GLY B C 1
ATOM 1579 O O . GLY B 1 104 ? 35.562 -4.27 21.172 1 59.94 104 GLY B O 1
ATOM 1580 N N . GLN B 1 105 ? 34.656 -2.969 19.672 1 58.78 105 GLN B N 1
ATOM 1581 C CA . GLN B 1 105 ? 35.25 -1.77 20.281 1 58.78 105 GLN B CA 1
ATOM 1582 C C . GLN B 1 105 ? 34.188 -0.958 21.016 1 58.78 105 GLN B C 1
ATOM 1584 O O . GLN B 1 105 ? 34.469 0.12 21.531 1 58.78 105 GLN B O 1
ATOM 1589 N N . GLY B 1 106 ? 33.031 -1.451 21.047 1 49.22 106 GLY B N 1
ATOM 1590 C CA . GLY B 1 106 ? 31.984 -0.793 21.828 1 49.22 106 GLY B CA 1
ATOM 1591 C C . GLY B 1 106 ? 31.172 0.197 21.016 1 49.22 106 GLY B C 1
ATOM 1592 O O . GLY B 1 106 ? 30.359 0.95 21.562 1 49.22 106 GLY B O 1
ATOM 1593 N N . LYS B 1 107 ? 31.484 0.422 19.844 1 54.28 107 LYS B N 1
ATOM 1594 C CA . LYS B 1 107 ? 30.734 1.356 19 1 54.28 107 LYS B CA 1
ATOM 1595 C C . LYS B 1 107 ? 29.469 0.712 18.438 1 54.28 107 LYS B C 1
ATOM 1597 O O . LYS B 1 107 ? 29.516 -0.424 17.953 1 54.28 107 LYS B O 1
ATOM 1602 N N . PRO B 1 108 ? 28.406 1.573 18.422 1 51.91 108 PRO B N 1
ATOM 1603 C CA . PRO B 1 108 ? 27.172 1.004 17.875 1 51.91 108 PRO B CA 1
ATOM 1604 C C . PRO B 1 108 ? 27.172 0.905 16.359 1 51.91 108 PRO B C 1
ATOM 1606 O O . PRO B 1 108 ? 27.641 1.824 15.68 1 51.91 108 PRO B O 1
ATOM 1609 N N . GLN B 1 109 ? 26.984 -0.284 15.82 1 50.16 109 GLN B N 1
ATOM 1610 C CA . GLN B 1 109 ? 26.844 -0.521 14.383 1 50.16 109 GLN B CA 1
ATOM 1611 C C . GLN B 1 109 ? 25.469 -1.114 14.055 1 50.16 109 GLN B C 1
ATOM 1613 O O . GLN B 1 109 ? 24.969 -1.984 14.773 1 50.16 109 GLN B O 1
ATOM 1618 N N . TYR B 1 110 ? 24.844 -0.527 13.094 1 49.06 110 TYR B N 1
ATOM 1619 C CA . TYR B 1 110 ? 23.578 -1.075 12.633 1 49.06 110 TYR B CA 1
ATOM 1620 C C . TYR B 1 110 ? 23.797 -2.168 11.594 1 49.06 110 TYR B C 1
ATOM 1622 O O . TYR B 1 110 ? 24.453 -1.939 10.578 1 49.06 110 TYR B O 1
ATOM 1630 N N . VAL B 1 111 ? 23.531 -3.441 12.008 1 53.62 111 VAL B N 1
ATOM 1631 C CA . VAL B 1 111 ? 23.688 -4.574 11.102 1 53.62 111 VAL B CA 1
ATOM 1632 C C . VAL B 1 111 ? 22.328 -4.934 10.492 1 53.62 111 VAL B C 1
ATOM 1634 O O . VAL B 1 111 ? 21.344 -5.098 11.211 1 53.62 111 VAL B O 1
ATOM 1637 N N . GLN B 1 112 ? 22.344 -4.902 9.203 1 49.72 112 GLN B N 1
ATOM 1638 C CA . GLN B 1 112 ? 21.156 -5.359 8.477 1 49.72 112 GLN B CA 1
ATOM 1639 C C . GLN B 1 112 ? 21.047 -6.879 8.508 1 49.72 112 GLN B C 1
ATOM 1641 O O . GLN B 1 112 ? 22.047 -7.586 8.547 1 49.72 112 GLN B O 1
ATOM 1646 N N . PRO B 1 113 ? 19.891 -7.383 8.531 1 49.19 113 PRO B N 1
ATOM 1647 C CA . PRO B 1 113 ? 19.828 -8.844 8.594 1 49.19 113 PRO B CA 1
ATOM 1648 C C . PRO B 1 113 ? 20.562 -9.516 7.43 1 49.19 113 PRO B C 1
ATOM 1650 O O . PRO B 1 113 ? 20.688 -8.922 6.352 1 49.19 113 PRO B O 1
#

Secondary structure (DSSP, 8-state):
--------------------PPTTSHHHHHHHHHHHHHTT-EE-SPPEEETTEEEEEEEETTEEEEEEEEE--S-TT-TTSEEEEEEEEEEPTT-S--EEEE-TTS-EEEE--/--------------------PPTTSHHHHHHHHHHHHHTT-EE-SPPEEETTEEEEEEEETTEEEEEEEEE--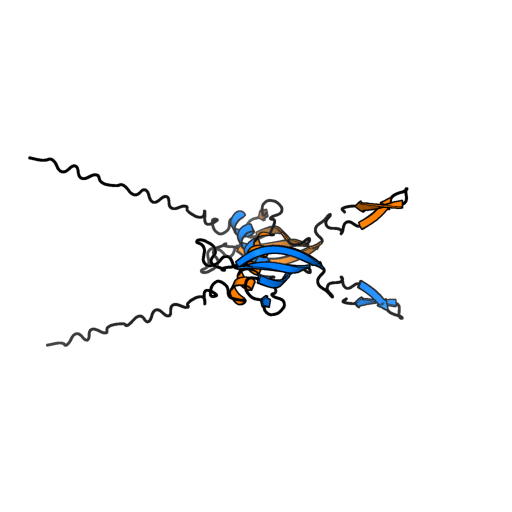S-TT-TTSEEEEEEEEEEPTT-S--EEEE-TTS-EEEE--

Radius of gyration: 26.07 Å; Cα contacts (8 Å, |Δi|>4): 399; chains: 2; bounding box: 91×57×93 Å

Sequence (226 aa):
MKSALFITLLVVSLSASAKSVDSGTADAAGALAKDYMATQFILVGSPKVDGDQALVTARMFGQQCQLNMVRTGNESGNEHGWQIFGQVCGPAPGAESGKWITDGQGKPQYVQPMKSALFITLLVVSLSASAKSVDSGTADAAGALAKDYMATQFILVGSPKVDGDQALVTARMFGQQCQLNMVRTGNESGNEHGWQIFGQVCGPAPGAESGKWITDGQGKPQYVQP

Nearest PDB structures (foldseek):
  2gia-assembly1_G  TM=6.148E-01  e=9.925E-01  Trypanosoma brucei brucei TREU927
  6a27-assembly1_A  TM=5.140E-01  e=3.383E+00  Deinococcus radiodurans R1 = ATCC 13939 = DSM 20539
  2it9-assembly2_D  TM=3.480E-01  e=1.115E+00  Prochlorococcus marinus str. NATL2A
  2gje-assembly1_A  TM=6.055E-01  e=5.398E+00  Trypanosoma brucei brucei TREU927
  6a29-assembly3_F  TM=4.758E-01  e=7.228E+00  Deinococcus radiodurans R1 = ATCC 13939 = DSM 20539

Solvent-accessible surface area (backbone atoms only — not comparable to full-atom values): 13093 Å² total; per-residue (Å²): 134,88,79,77,80,80,78,81,82,79,80,78,78,76,70,78,63,73,76,71,57,56,57,59,36,47,64,12,47,46,51,46,49,52,56,56,60,42,66,56,56,38,74,53,69,77,41,46,67,60,89,56,33,35,42,36,39,33,35,40,74,60,27,29,33,41,36,35,29,35,54,64,48,79,44,89,90,36,70,28,9,52,40,79,78,46,74,48,73,43,74,23,88,45,47,44,68,49,42,77,37,63,42,99,82,64,46,80,40,77,41,65,79,135,85,79,79,80,78,79,80,80,80,80,77,78,76,70,78,63,72,77,70,56,56,56,60,36,46,65,11,45,46,51,46,48,51,56,55,59,41,65,58,56,38,76,52,69,77,43,47,68,61,92,57,33,35,43,36,39,32,34,40,76,58,27,28,33,41,36,36,28,36,57,64,48,79,45,90,89,35,69,29,8,53,40,79,79,46,76,49,73,42,73,23,87,46,46,43,66,48,41,76,37,64,43,99,80,64,48,80,39,77,42,65,79

pLDDT: mean 76.36, std 21.63, range [32.47, 98.25]

Organism: Pseudomonas fluorescens (strain SBW25) (NCBI:txid216595)

Foldseek 3Di:
DPPPPPPPPPPPPPPPPPVPDDPPDPVVVVVVVVVVQVVQKAWDDDWDDDPQKIWTWIDHPQKIKIWIWGQPAPPPPPPPRIDTDDMDMDGDVQSPFQDQDQPPVGDTDGHTD/DPPPPPPPPPPPPPPPPPVPDDPPDPVVVVVVVVVVQVVQKAWDDDWDDDPQKIWTWIDHPQKIKIWIWGQPAPPPPPPPRIDTDDMDMDGDVQSPFQDQDQPPVGDTDGHTD